Protein AF-A0AAV2J002-F1 (afdb_monomer_lite)

Radius of gyration: 17.73 Å; chains: 1; bounding box: 47×33×47 Å

Secondary structure (DSSP, 8-state):
-HHHHHHHHHHHHHHHHHHHHH---HHHHHHH-GGGGSHHHHHHHHHHHHSS-HHHHHHHHHHHHHHHHHHHHTS---SHHHHHHHHHHHHHHHHTT-HHHHHHHHHHHHHHHHT---TTTEEEESS-----TT--EEEEE-SPPTTS--SS-S-EEEEETTEEEEEESSHHHHHHHHHHHHHTS--HHHHHHHHHH-

Organism: Knipowitschia caucasica (NCBI:txid637954)

Sequence (198 aa):
MVQIKEHMKRTFALRREEIVATSPPVTALKERWPGLFHESQLYSEFLWITNENLPHLFYGSLDKYAPKLIELYKKKRSGPWGEKMEQLLTVYEQEKNDINVIRTVALSGLIIHLKEDSSDLFRICKDEMDFQEGTVALVAMADDVPGGVPFSTQQVFIVLEDQVVMSSTSWTDALVCLILPITKMGMKSAAQVLREQL

Foldseek 3Di:
DVVLLVVCVVCLVVLLCCCQVPLDAPVVCCVPPVLCLDLVSLQVSCCVQPVDRCVCVPLVVLVVCLVVLLVVLPPQDDDPLNVLSVLLVVVCVVPVVDSLSSSQSSVLSVCSVVVHDCCQAEDEDADDDDDDFQRFHKYFDDDDDPNRADSFGCKIFTDGRNDRRYIDRHPNSSVSSRVSCQPRSNSPSSVVSVVVSD

pLDDT: mean 84.19, std 10.05, range [47.94, 96.81]

Structure (mmCIF, N/CA/C/O backbone):
data_AF-A0AAV2J002-F1
#
_entry.id   AF-A0AAV2J002-F1
#
loop_
_atom_site.group_PDB
_atom_site.id
_atom_site.type_symbol
_atom_site.label_atom_id
_atom_site.label_alt_id
_atom_site.label_comp_id
_atom_site.label_asym_id
_atom_site.label_entity_id
_atom_site.label_seq_id
_atom_site.pdbx_PDB_ins_code
_atom_site.Cartn_x
_atom_site.Cartn_y
_atom_site.Cartn_z
_atom_site.occupancy
_atom_site.B_iso_or_equiv
_atom_site.auth_seq_id
_atom_site.auth_comp_id
_atom_site.auth_asym_id
_atom_site.auth_atom_id
_atom_site.pdbx_PDB_model_num
ATOM 1 N N . MET A 1 1 ? 19.271 -13.516 -5.278 1.00 61.59 1 MET A N 1
ATOM 2 C CA . MET A 1 1 ? 18.873 -12.088 -5.178 1.00 61.59 1 MET A CA 1
ATOM 3 C C . MET A 1 1 ? 19.894 -11.102 -5.760 1.00 61.59 1 MET A C 1
ATOM 5 O O . MET A 1 1 ? 19.464 -10.183 -6.442 1.00 61.59 1 MET A O 1
ATOM 9 N N . VAL A 1 2 ? 21.212 -11.265 -5.556 1.00 69.06 2 VAL A N 1
ATOM 10 C CA . VAL A 1 2 ? 22.231 -10.301 -6.052 1.00 69.06 2 VAL A CA 1
ATOM 11 C C . VAL A 1 2 ? 22.213 -10.128 -7.581 1.00 69.06 2 VAL A C 1
ATOM 13 O O . VAL A 1 2 ? 22.188 -8.998 -8.059 1.00 69.06 2 VAL A O 1
ATOM 16 N N . GLN A 1 3 ? 22.123 -11.225 -8.341 1.00 80.56 3 GLN A N 1
ATOM 17 C CA . GLN A 1 3 ? 22.073 -11.184 -9.811 1.00 80.56 3 GLN A CA 1
ATOM 18 C C . GLN A 1 3 ? 20.822 -10.469 -10.351 1.00 80.56 3 GLN A C 1
ATOM 20 O O . GLN A 1 3 ? 20.922 -9.673 -11.278 1.00 80.56 3 GLN A O 1
ATOM 25 N N . ILE A 1 4 ? 19.651 -10.684 -9.733 1.00 82.56 4 ILE A N 1
ATOM 26 C CA . ILE A 1 4 ? 18.398 -10.013 -10.127 1.00 82.56 4 ILE A CA 1
ATOM 27 C C . ILE A 1 4 ? 18.543 -8.498 -9.971 1.00 82.56 4 ILE A C 1
ATOM 29 O O . ILE A 1 4 ? 18.259 -7.760 -10.908 1.00 82.56 4 ILE A O 1
ATOM 33 N N . LYS A 1 5 ? 19.056 -8.033 -8.826 1.00 85.31 5 LYS A N 1
ATOM 34 C CA . LYS A 1 5 ? 19.255 -6.600 -8.568 1.00 85.31 5 LYS A CA 1
ATOM 35 C C . LYS A 1 5 ? 20.198 -5.951 -9.580 1.00 85.31 5 LYS A C 1
ATOM 37 O O . LYS A 1 5 ? 19.965 -4.825 -10.014 1.00 85.31 5 LYS A O 1
ATOM 42 N N . GLU A 1 6 ? 21.258 -6.652 -9.969 1.00 88.56 6 GLU A N 1
ATOM 43 C CA . GLU A 1 6 ? 22.194 -6.161 -10.978 1.00 88.56 6 GLU A CA 1
ATOM 44 C C . GLU A 1 6 ? 21.557 -6.084 -12.371 1.00 88.56 6 GLU A C 1
ATOM 46 O O . GLU A 1 6 ? 21.695 -5.064 -13.050 1.00 88.56 6 GLU A O 1
ATOM 51 N N . HIS A 1 7 ? 20.809 -7.113 -12.778 1.00 88.62 7 HIS A N 1
ATOM 52 C CA . HIS A 1 7 ? 20.065 -7.090 -14.036 1.00 88.62 7 HIS A CA 1
ATOM 53 C C . HIS A 1 7 ? 19.020 -5.975 -14.057 1.00 88.62 7 HIS A C 1
ATOM 55 O O . HIS A 1 7 ? 18.970 -5.224 -15.032 1.00 88.62 7 HIS A O 1
ATOM 61 N N . MET A 1 8 ? 18.257 -5.800 -12.973 1.00 90.19 8 MET A N 1
ATOM 62 C CA . MET A 1 8 ? 17.304 -4.698 -12.824 1.00 90.19 8 MET A CA 1
ATOM 63 C C . MET A 1 8 ? 18.017 -3.350 -12.971 1.00 90.19 8 MET A C 1
ATOM 65 O O . MET A 1 8 ? 17.588 -2.520 -13.766 1.00 90.19 8 MET A O 1
ATOM 69 N N . LYS A 1 9 ? 19.176 -3.158 -12.331 1.00 90.19 9 LYS A N 1
ATOM 70 C CA . LYS A 1 9 ? 19.950 -1.913 -12.454 1.00 90.19 9 LYS A CA 1
ATOM 71 C C . LYS A 1 9 ? 20.397 -1.636 -13.891 1.00 90.19 9 LYS A C 1
ATOM 73 O O . LYS A 1 9 ? 20.241 -0.521 -14.378 1.00 90.19 9 LYS A O 1
ATOM 78 N N . ARG A 1 10 ? 20.950 -2.641 -14.579 1.00 92.31 10 ARG A N 1
ATOM 79 C CA . ARG A 1 10 ? 21.447 -2.500 -15.963 1.00 92.31 10 ARG A CA 1
ATOM 80 C C . ARG A 1 10 ? 20.328 -2.208 -16.964 1.00 92.31 10 ARG A C 1
ATOM 82 O O . ARG A 1 10 ? 20.569 -1.550 -17.968 1.00 92.31 10 ARG A O 1
ATOM 89 N N . THR A 1 11 ? 19.118 -2.688 -16.689 1.00 92.19 11 THR A N 1
ATOM 90 C CA . THR A 1 11 ? 17.959 -2.582 -17.590 1.00 92.19 11 THR A CA 1
ATOM 91 C C . THR A 1 11 ? 16.993 -1.453 -17.226 1.00 92.19 11 THR A C 1
ATOM 93 O O . THR A 1 11 ? 15.970 -1.301 -17.885 1.00 92.19 11 THR A O 1
ATOM 96 N N . PHE A 1 12 ? 17.318 -0.637 -16.216 1.00 90.44 12 PHE A N 1
ATOM 97 C CA . PHE A 1 12 ? 16.464 0.446 -15.719 1.00 90.44 12 PHE A CA 1
ATOM 98 C C . PHE A 1 12 ? 15.968 1.394 -16.814 1.00 90.44 12 PHE A C 1
ATOM 100 O O . PHE A 1 12 ? 14.765 1.609 -16.935 1.00 90.44 12 PHE A O 1
ATOM 107 N N . ALA A 1 13 ? 16.877 1.916 -17.643 1.00 90.81 13 ALA A N 1
ATOM 108 C CA . ALA A 1 13 ? 16.518 2.868 -18.693 1.00 90.81 13 ALA A CA 1
ATOM 109 C C . ALA A 1 13 ? 15.554 2.259 -19.726 1.00 90.81 13 ALA A C 1
ATOM 111 O O . ALA A 1 13 ? 14.509 2.845 -19.991 1.00 90.81 13 ALA A O 1
ATOM 112 N N . LEU A 1 14 ? 15.866 1.060 -20.233 1.00 91.44 14 LEU A N 1
ATOM 113 C CA . LEU A 1 14 ? 15.049 0.355 -21.230 1.00 91.44 14 LEU A CA 1
ATOM 114 C C . LEU A 1 14 ? 13.653 0.030 -20.695 1.00 91.44 14 LEU A C 1
ATOM 116 O O . LEU A 1 14 ? 12.649 0.297 -21.348 1.00 91.44 14 LEU A O 1
ATOM 120 N N . ARG A 1 15 ? 13.580 -0.501 -19.472 1.00 91.38 15 ARG A N 1
ATOM 121 C CA . ARG A 1 15 ? 12.308 -0.802 -18.814 1.00 91.38 15 ARG A CA 1
ATOM 122 C C . ARG A 1 15 ? 11.473 0.458 -18.604 1.00 91.38 15 ARG A C 1
ATOM 124 O O . ARG A 1 15 ? 10.273 0.449 -18.853 1.00 91.38 15 ARG A O 1
ATOM 131 N N . ARG A 1 16 ? 12.089 1.552 -18.145 1.00 88.88 16 ARG A N 1
ATOM 132 C CA . ARG A 1 16 ? 11.386 2.821 -17.926 1.00 88.88 16 ARG A CA 1
ATOM 133 C C . ARG A 1 16 ? 10.872 3.409 -19.23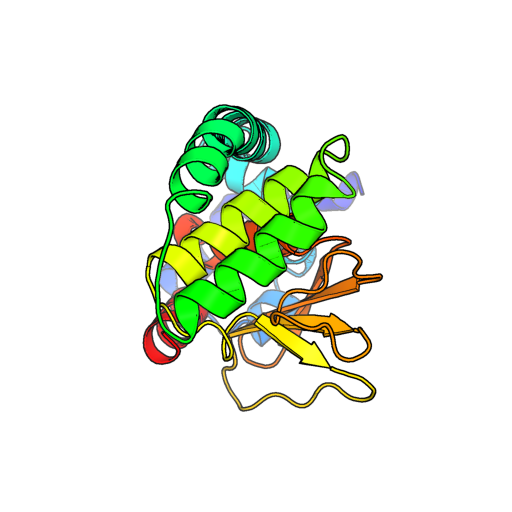6 1.00 88.88 16 ARG A C 1
ATOM 135 O O . ARG A 1 16 ? 9.740 3.882 -19.264 1.00 88.88 16 ARG A O 1
ATOM 142 N N . GLU A 1 17 ? 11.681 3.372 -20.291 1.00 89.94 17 GLU A N 1
ATOM 143 C CA . GLU A 1 17 ? 11.277 3.781 -21.636 1.00 89.94 17 GLU A CA 1
ATOM 144 C C . GLU A 1 17 ? 10.053 2.987 -22.097 1.00 89.94 17 GLU A C 1
ATOM 146 O O . GLU A 1 17 ? 9.037 3.587 -22.439 1.00 89.94 17 GLU A O 1
ATOM 151 N N . GLU A 1 18 ? 10.099 1.658 -21.997 1.00 89.94 18 GLU A N 1
ATOM 152 C CA . GLU A 1 18 ? 8.986 0.790 -22.377 1.00 89.94 18 GLU A CA 1
ATOM 153 C C . GLU A 1 18 ? 7.704 1.112 -21.593 1.00 89.94 18 GLU A C 1
ATOM 155 O O . GLU A 1 18 ? 6.659 1.356 -22.202 1.00 89.94 18 GLU A O 1
ATOM 160 N N . ILE A 1 19 ? 7.776 1.158 -20.256 1.00 88.06 19 ILE A N 1
ATOM 161 C CA . ILE A 1 19 ? 6.605 1.403 -19.400 1.00 88.06 19 ILE A CA 1
ATOM 162 C C . ILE A 1 19 ? 5.985 2.770 -19.705 1.00 88.06 19 ILE A C 1
ATOM 164 O O . ILE A 1 19 ? 4.767 2.888 -19.819 1.00 88.06 19 ILE A O 1
ATOM 168 N N . VAL A 1 20 ? 6.806 3.814 -19.854 1.00 85.88 20 VAL A N 1
ATOM 169 C CA . VAL A 1 20 ? 6.314 5.183 -20.079 1.00 85.88 20 VAL A CA 1
ATOM 170 C C . VAL A 1 20 ? 5.732 5.358 -21.471 1.00 85.88 20 VAL A C 1
ATOM 172 O O . VAL A 1 20 ? 4.690 6.010 -21.613 1.00 85.88 20 VAL A O 1
ATOM 175 N N . ALA A 1 21 ? 6.430 4.836 -22.481 1.00 87.38 21 ALA A N 1
ATOM 176 C CA . ALA A 1 21 ? 6.100 5.058 -23.879 1.00 87.38 21 ALA A CA 1
ATOM 177 C C . ALA A 1 21 ? 4.923 4.194 -24.325 1.00 87.38 21 ALA A C 1
ATOM 179 O O . ALA A 1 21 ? 4.047 4.683 -25.033 1.00 87.38 21 ALA A O 1
ATOM 180 N N . THR A 1 22 ? 4.892 2.928 -23.902 1.00 86.44 22 THR A N 1
ATOM 181 C CA . THR A 1 22 ? 3.926 1.949 -24.419 1.00 86.44 22 THR A CA 1
ATOM 182 C C . THR A 1 22 ? 2.812 1.609 -23.437 1.00 86.44 22 THR A C 1
ATOM 184 O O . THR A 1 22 ? 1.776 1.128 -23.877 1.00 86.44 22 THR A O 1
ATOM 187 N N . SER A 1 23 ? 2.988 1.890 -22.137 1.00 86.19 23 SER A N 1
ATOM 188 C CA . SER A 1 23 ? 2.043 1.522 -21.070 1.00 86.19 23 SER A CA 1
ATOM 189 C C . SER A 1 23 ? 1.480 0.100 -21.249 1.00 86.19 23 SER A C 1
ATOM 191 O O . SER A 1 23 ? 0.263 -0.064 -21.371 1.00 86.19 23 SER A O 1
ATOM 193 N N . PRO A 1 24 ? 2.352 -0.920 -21.318 1.00 88.44 24 PRO A N 1
ATOM 194 C CA . PRO A 1 24 ? 1.928 -2.277 -21.625 1.00 88.44 24 PRO A CA 1
ATOM 195 C C . PRO A 1 24 ? 1.064 -2.853 -20.489 1.00 88.44 24 PRO A C 1
ATOM 197 O O . PRO A 1 24 ? 1.207 -2.412 -19.342 1.00 88.44 24 PRO A O 1
ATOM 200 N N . PRO A 1 25 ? 0.207 -3.848 -20.783 1.00 88.75 25 PRO A N 1
ATOM 201 C CA . PRO A 1 25 ? -0.601 -4.508 -19.762 1.00 88.75 25 PRO A CA 1
ATOM 202 C C . PRO A 1 25 ? 0.281 -5.213 -18.723 1.00 88.75 25 PRO A C 1
ATOM 204 O O . PRO A 1 25 ? 1.421 -5.606 -19.005 1.00 88.75 25 PRO A O 1
ATOM 207 N N . VAL A 1 26 ? -0.257 -5.403 -17.519 1.00 89.38 26 VAL A N 1
ATOM 208 C CA . VAL A 1 26 ? 0.426 -6.033 -16.377 1.00 89.38 26 VAL A CA 1
ATOM 209 C C . VAL A 1 26 ? 0.940 -7.422 -16.741 1.00 89.38 26 VAL A C 1
ATOM 211 O O . VAL A 1 26 ? 2.053 -7.780 -16.356 1.00 89.38 26 VAL A O 1
ATOM 214 N N . THR A 1 27 ? 0.183 -8.179 -17.534 1.00 90.94 27 THR A N 1
ATOM 215 C CA . THR A 1 27 ? 0.567 -9.509 -18.031 1.00 90.94 27 THR A CA 1
ATOM 216 C C . THR A 1 27 ? 1.905 -9.472 -18.774 1.00 90.94 27 THR A C 1
ATOM 218 O O . THR A 1 27 ? 2.854 -10.167 -18.408 1.00 90.94 27 THR A O 1
ATOM 221 N N . ALA A 1 28 ? 2.032 -8.563 -19.739 1.00 91.81 28 ALA A N 1
ATOM 222 C CA . ALA A 1 28 ? 3.241 -8.367 -20.525 1.00 91.81 28 ALA A CA 1
ATOM 223 C C . ALA A 1 28 ? 4.409 -7.826 -19.678 1.00 91.81 28 ALA A C 1
ATOM 225 O O . ALA A 1 28 ? 5.566 -8.188 -19.905 1.00 91.81 28 ALA A O 1
ATOM 226 N N . LEU A 1 29 ? 4.123 -6.989 -18.674 1.00 89.88 29 LEU A N 1
ATOM 227 C CA . LEU A 1 29 ? 5.135 -6.528 -17.721 1.00 89.88 29 LEU A CA 1
ATOM 228 C C . LEU A 1 29 ? 5.653 -7.659 -16.836 1.00 89.88 29 LEU A C 1
ATOM 230 O O . LEU A 1 29 ? 6.851 -7.688 -16.562 1.00 89.88 29 LEU A O 1
ATOM 234 N N . LYS A 1 30 ? 4.801 -8.590 -16.394 1.00 90.19 30 LYS A N 1
ATOM 235 C CA . LYS A 1 30 ? 5.232 -9.756 -15.604 1.00 90.19 30 LYS A CA 1
ATOM 236 C C . LYS A 1 30 ? 6.142 -10.666 -16.412 1.00 90.19 30 LYS A C 1
ATOM 238 O O . LYS A 1 30 ? 7.129 -11.156 -15.874 1.00 90.19 30 LYS A O 1
ATOM 243 N N . GLU A 1 31 ? 5.839 -10.859 -17.691 1.00 91.75 31 GLU A N 1
ATOM 244 C CA . GLU A 1 31 ? 6.665 -11.670 -18.588 1.00 91.75 31 GLU A CA 1
ATOM 245 C C . GLU A 1 31 ? 8.028 -11.024 -18.859 1.00 91.75 31 GLU A C 1
ATOM 247 O O . GLU A 1 31 ? 9.062 -11.686 -18.765 1.00 91.75 31 GLU A O 1
ATOM 252 N N . ARG A 1 32 ? 8.050 -9.723 -19.177 1.00 91.31 32 ARG A N 1
ATOM 253 C CA . ARG A 1 32 ? 9.283 -9.023 -19.579 1.00 91.31 32 ARG A CA 1
ATOM 254 C C . ARG A 1 32 ? 10.125 -8.540 -18.403 1.00 91.31 32 ARG A C 1
ATOM 256 O O . ARG A 1 32 ? 11.352 -8.593 -18.457 1.00 91.31 32 ARG A O 1
ATOM 263 N N . TRP A 1 33 ? 9.479 -8.093 -17.331 1.00 91.19 33 TRP A N 1
ATOM 264 C CA . TRP A 1 33 ? 10.113 -7.491 -16.159 1.00 91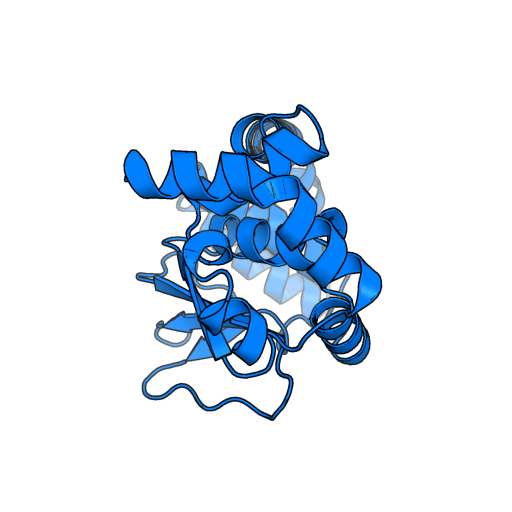.19 33 TRP A CA 1
ATOM 265 C C . TRP A 1 33 ? 9.592 -8.096 -14.847 1.00 91.19 33 TRP A C 1
ATOM 267 O O . TRP A 1 33 ? 9.156 -7.351 -13.965 1.00 91.19 33 TRP A O 1
ATOM 277 N N . PRO A 1 34 ? 9.698 -9.425 -14.643 1.00 91.25 34 PRO A N 1
ATOM 278 C CA . PRO A 1 34 ? 9.168 -10.092 -13.447 1.00 91.25 34 PRO A CA 1
ATOM 279 C C . PRO A 1 34 ? 9.739 -9.520 -12.143 1.00 91.25 34 PRO A C 1
ATOM 281 O O . PRO A 1 34 ? 9.081 -9.534 -11.107 1.00 91.25 34 PRO A O 1
ATOM 284 N N . GLY A 1 35 ? 10.951 -8.955 -12.194 1.00 90.44 35 GLY A N 1
ATOM 285 C CA . GLY A 1 35 ? 11.574 -8.288 -11.055 1.00 90.44 35 GLY A CA 1
ATOM 286 C C . GLY A 1 35 ? 10.776 -7.100 -10.511 1.00 90.44 35 GLY A C 1
ATOM 287 O O . GLY A 1 35 ? 10.877 -6.846 -9.320 1.00 90.44 35 GLY A O 1
ATOM 288 N N . LEU A 1 36 ? 9.958 -6.405 -11.313 1.00 88.81 36 LEU A N 1
ATOM 289 C CA . LEU A 1 36 ? 9.101 -5.308 -10.825 1.00 88.81 36 LEU A CA 1
ATOM 290 C C . LEU A 1 36 ? 8.095 -5.759 -9.764 1.00 88.81 36 LEU A C 1
ATOM 292 O O . LEU A 1 36 ? 7.686 -4.963 -8.925 1.00 88.81 36 LEU A O 1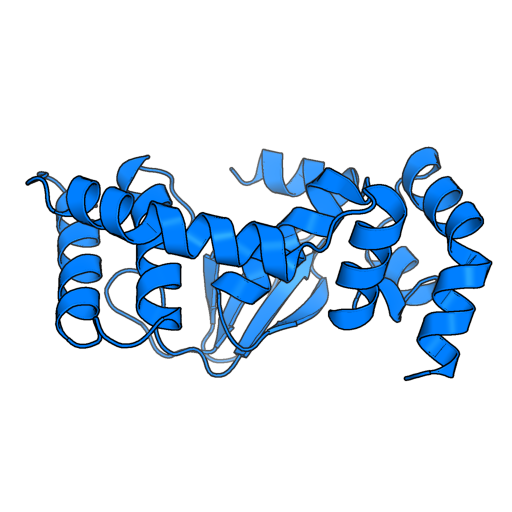
ATOM 296 N N . PHE A 1 37 ? 7.734 -7.038 -9.792 1.00 90.31 37 PHE A N 1
ATOM 297 C CA . PHE A 1 37 ? 6.750 -7.650 -8.909 1.00 90.31 37 PHE A CA 1
ATOM 298 C C . PHE A 1 37 ? 7.418 -8.394 -7.746 1.00 90.31 37 PHE A C 1
ATOM 300 O O . PHE A 1 37 ? 6.897 -9.361 -7.200 1.00 90.31 37 PHE A O 1
ATOM 307 N N . HIS A 1 38 ? 8.606 -7.932 -7.357 1.00 89.88 38 HIS A N 1
ATOM 308 C CA . HIS A 1 38 ? 9.290 -8.343 -6.144 1.00 89.88 38 HIS A CA 1
ATOM 309 C C . HIS A 1 38 ? 9.548 -7.109 -5.280 1.00 89.88 38 HIS A C 1
ATOM 311 O O . HIS A 1 38 ? 10.218 -6.173 -5.715 1.00 89.88 38 HIS A O 1
ATOM 317 N N . GLU A 1 39 ? 9.090 -7.124 -4.030 1.00 88.25 39 GLU A N 1
ATOM 318 C CA . GLU A 1 39 ? 9.088 -5.955 -3.136 1.00 88.25 39 GLU A CA 1
ATOM 319 C C . GLU A 1 39 ? 10.455 -5.245 -3.061 1.00 88.25 39 GLU A C 1
ATOM 321 O O . GLU A 1 39 ? 10.570 -4.044 -3.303 1.00 88.25 39 GLU A O 1
ATOM 326 N N . SER A 1 40 ? 11.538 -5.991 -2.823 1.00 89.19 40 SER A N 1
ATOM 327 C CA . SER A 1 40 ? 12.882 -5.396 -2.727 1.00 89.19 40 SER A CA 1
ATOM 328 C C . SER A 1 40 ? 13.372 -4.719 -4.018 1.00 89.19 40 SER A C 1
ATOM 330 O O . SER A 1 40 ? 14.185 -3.788 -3.968 1.00 89.19 40 SER A O 1
ATOM 332 N N . GLN A 1 41 ? 12.904 -5.183 -5.178 1.00 89.69 41 GLN A N 1
ATOM 333 C CA . GLN A 1 41 ? 13.225 -4.574 -6.465 1.00 89.69 41 GLN A CA 1
ATOM 334 C C . GLN A 1 41 ? 12.346 -3.352 -6.705 1.00 89.69 41 GLN A C 1
ATOM 336 O O . GLN A 1 41 ? 12.872 -2.330 -7.124 1.00 89.69 41 GLN A O 1
ATOM 341 N N . LEU A 1 42 ? 11.064 -3.412 -6.340 1.00 88.44 42 LEU A N 1
ATOM 342 C CA . LEU A 1 42 ? 10.150 -2.273 -6.381 1.00 88.44 42 LEU A CA 1
ATOM 343 C C . LEU A 1 42 ? 10.674 -1.086 -5.552 1.00 88.44 42 LEU A C 1
ATOM 345 O O . LEU A 1 42 ? 10.694 0.051 -6.022 1.00 88.44 42 LEU A O 1
ATOM 349 N N . TYR A 1 43 ? 11.196 -1.343 -4.349 1.00 89.38 43 TYR A N 1
ATOM 350 C CA . TYR A 1 43 ? 11.855 -0.303 -3.551 1.00 89.38 43 TYR A CA 1
ATOM 351 C C . TYR A 1 43 ? 13.144 0.215 -4.196 1.00 89.38 43 TYR A C 1
ATOM 353 O O . TYR A 1 43 ? 13.436 1.408 -4.114 1.00 89.38 43 TYR A O 1
ATOM 361 N N . SER A 1 44 ? 13.911 -0.656 -4.860 1.00 89.56 44 SER A N 1
ATOM 362 C CA . SER A 1 44 ? 15.119 -0.241 -5.586 1.00 89.56 44 SER A CA 1
ATOM 363 C C . SER A 1 44 ? 14.779 0.636 -6.798 1.00 89.56 44 SER A C 1
ATOM 365 O O . SER A 1 44 ? 15.466 1.625 -7.031 1.00 89.56 44 SER A O 1
ATOM 367 N N . GLU A 1 45 ? 13.703 0.324 -7.523 1.00 87.62 45 GLU A N 1
ATOM 368 C CA . GLU A 1 45 ? 13.172 1.138 -8.622 1.00 87.62 45 GLU A CA 1
ATOM 369 C C . GLU A 1 45 ? 12.767 2.523 -8.143 1.00 87.62 45 GLU A C 1
ATOM 371 O O . GLU A 1 45 ? 13.188 3.530 -8.713 1.00 87.62 45 GLU A O 1
ATOM 376 N N . PHE A 1 46 ? 11.996 2.591 -7.056 1.00 87.06 46 PHE A N 1
ATOM 377 C CA . PHE A 1 46 ? 11.618 3.872 -6.478 1.00 87.06 46 PHE A CA 1
ATOM 378 C C . PHE A 1 46 ? 12.851 4.690 -6.089 1.00 87.06 46 PHE A C 1
ATOM 380 O O . PHE A 1 46 ? 12.924 5.873 -6.428 1.00 87.06 46 PHE A O 1
ATOM 387 N N . LEU A 1 47 ? 13.832 4.061 -5.436 1.00 89.19 47 LEU A N 1
ATOM 388 C CA . LEU A 1 47 ? 15.088 4.710 -5.072 1.00 89.19 47 LEU A CA 1
ATOM 389 C C . LEU A 1 47 ? 15.836 5.221 -6.308 1.00 89.19 47 LEU A C 1
ATOM 391 O O . LEU A 1 47 ? 16.342 6.333 -6.285 1.00 89.19 47 LEU A O 1
ATOM 395 N N . TRP A 1 48 ? 15.896 4.466 -7.404 1.00 88.06 48 TRP A N 1
ATOM 396 C CA . TRP A 1 48 ? 16.558 4.931 -8.627 1.00 88.06 48 TRP A CA 1
ATOM 397 C C . TRP A 1 48 ? 15.807 6.065 -9.330 1.00 88.06 48 TRP A C 1
ATOM 399 O O . TRP A 1 48 ? 16.448 6.944 -9.900 1.00 88.06 48 TRP A O 1
ATOM 409 N N . ILE A 1 49 ? 14.472 6.082 -9.271 1.00 86.12 49 ILE A N 1
ATOM 410 C CA . ILE A 1 49 ? 13.642 7.136 -9.875 1.00 86.12 49 ILE A CA 1
ATOM 411 C C . ILE A 1 49 ? 13.700 8.434 -9.063 1.00 86.12 49 ILE A C 1
ATOM 413 O O . ILE A 1 49 ? 13.744 9.521 -9.635 1.00 86.12 49 ILE A O 1
ATOM 417 N N . THR A 1 50 ? 13.634 8.331 -7.737 1.00 87.38 50 THR A N 1
ATOM 418 C CA . THR A 1 50 ? 13.410 9.481 -6.844 1.00 87.38 50 THR A CA 1
ATOM 419 C C . THR A 1 50 ? 14.636 9.883 -6.036 1.00 87.38 50 THR A C 1
ATOM 421 O O . THR A 1 50 ? 14.657 10.978 -5.488 1.00 87.38 50 THR A O 1
ATOM 424 N N . ASN A 1 51 ? 15.648 9.016 -5.972 1.00 89.94 51 ASN A N 1
ATOM 425 C CA . ASN A 1 51 ? 16.782 9.107 -5.055 1.00 89.94 51 ASN A CA 1
ATOM 426 C C . ASN A 1 51 ? 16.390 9.096 -3.564 1.00 89.94 51 ASN A C 1
ATOM 428 O O . ASN A 1 51 ? 17.166 9.526 -2.715 1.00 89.94 51 ASN A O 1
ATOM 432 N N . GLU A 1 52 ? 15.208 8.567 -3.240 1.00 89.75 52 GLU A N 1
ATOM 433 C CA . GLU A 1 52 ? 14.674 8.509 -1.881 1.00 89.75 52 GLU A CA 1
ATOM 434 C C . GLU A 1 52 ? 14.453 7.068 -1.397 1.00 89.75 52 GLU A C 1
ATOM 436 O O . GLU A 1 52 ? 14.055 6.179 -2.155 1.00 89.75 52 GLU A O 1
ATOM 441 N N . ASN A 1 53 ? 14.669 6.823 -0.100 1.00 89.69 53 ASN A N 1
ATOM 442 C CA . ASN A 1 53 ? 14.377 5.528 0.521 1.00 89.69 53 ASN A CA 1
ATOM 443 C C . ASN A 1 53 ? 12.907 5.478 0.950 1.00 89.69 53 ASN A C 1
ATOM 445 O O . ASN A 1 53 ? 12.537 6.017 1.995 1.00 89.69 53 ASN A O 1
ATOM 449 N N . LEU A 1 54 ? 12.070 4.823 0.143 1.00 86.25 54 LEU A N 1
ATOM 450 C CA . LEU A 1 54 ? 10.631 4.811 0.374 1.00 86.25 54 LEU A CA 1
ATOM 451 C C . LEU A 1 54 ? 10.219 4.215 1.720 1.00 86.25 54 LEU A C 1
ATOM 453 O O . LEU A 1 54 ? 9.500 4.926 2.417 1.00 86.25 54 LEU A O 1
ATOM 457 N N . PRO A 1 55 ? 10.608 2.979 2.107 1.00 87.69 55 PRO A N 1
ATOM 458 C CA . PRO A 1 55 ? 10.207 2.453 3.408 1.00 87.69 55 PRO A CA 1
ATOM 459 C C . PRO A 1 55 ? 10.527 3.440 4.533 1.00 87.69 55 PRO A C 1
ATOM 461 O O . PRO A 1 55 ? 9.667 3.764 5.348 1.00 87.69 55 PRO A O 1
ATOM 464 N N . HIS A 1 56 ? 11.730 4.016 4.520 1.00 90.69 56 HIS A N 1
ATOM 465 C CA . HIS A 1 56 ? 12.121 5.004 5.518 1.00 90.69 56 HIS A CA 1
ATOM 466 C C . HIS A 1 56 ? 11.216 6.250 5.509 1.00 90.69 56 HIS A C 1
ATOM 468 O O . HIS A 1 56 ? 10.740 6.670 6.563 1.00 90.69 56 HIS A O 1
ATOM 474 N N . LEU A 1 57 ? 10.949 6.837 4.338 1.00 90.44 57 LEU A N 1
ATOM 475 C CA . LEU A 1 57 ? 10.110 8.034 4.234 1.00 90.44 57 LEU A CA 1
ATOM 476 C C . LEU A 1 57 ? 8.646 7.769 4.587 1.00 90.44 57 LEU A C 1
ATOM 478 O O . LEU A 1 57 ? 8.044 8.550 5.328 1.00 90.44 57 LEU A O 1
ATOM 482 N N . PHE A 1 58 ? 8.070 6.701 4.035 1.00 90.81 58 PHE A N 1
ATOM 483 C CA . PHE A 1 58 ? 6.658 6.379 4.175 1.00 90.81 58 PHE A CA 1
ATOM 484 C C . PHE A 1 58 ? 6.337 5.994 5.613 1.00 90.81 58 PHE A C 1
ATOM 486 O O . PHE A 1 58 ? 5.518 6.664 6.239 1.00 90.81 58 PHE A O 1
ATOM 493 N N . TYR A 1 59 ? 7.020 4.985 6.167 1.00 92.75 59 TYR A N 1
ATOM 494 C CA . TYR A 1 59 ? 6.766 4.554 7.540 1.00 92.75 59 TYR A CA 1
ATOM 495 C C . TYR A 1 59 ? 7.179 5.626 8.545 1.00 92.75 59 TYR A C 1
ATOM 497 O O . TYR A 1 59 ? 6.428 5.890 9.474 1.00 92.75 59 TYR A O 1
ATOM 505 N N . GLY A 1 60 ? 8.299 6.326 8.329 1.00 94.75 60 GLY A N 1
ATOM 506 C CA . GLY A 1 60 ? 8.700 7.429 9.207 1.00 94.75 60 GLY A CA 1
ATOM 507 C C . GLY A 1 60 ? 7.666 8.560 9.250 1.00 94.75 60 GLY A C 1
ATOM 508 O O . GLY A 1 60 ? 7.385 9.114 10.314 1.00 94.75 60 GLY A O 1
ATOM 509 N N . SER A 1 61 ? 7.052 8.886 8.108 1.00 94.19 61 SER A N 1
ATOM 510 C CA . SER A 1 61 ? 5.958 9.860 8.052 1.00 94.19 61 SER A CA 1
ATOM 511 C C . SER A 1 61 ? 4.683 9.304 8.683 1.00 94.19 61 SER A C 1
ATOM 513 O O . SER A 1 61 ? 4.074 9.979 9.511 1.00 94.19 61 SER A O 1
ATOM 515 N N . LEU A 1 62 ? 4.289 8.078 8.338 1.00 94.81 62 LEU A N 1
ATOM 516 C CA . LEU A 1 62 ? 3.090 7.443 8.874 1.00 94.81 62 LEU A CA 1
ATOM 517 C C . LEU A 1 62 ? 3.155 7.359 10.401 1.00 94.81 62 LEU A C 1
ATOM 519 O O . LEU A 1 62 ? 2.236 7.824 11.064 1.00 94.81 62 LEU A O 1
ATOM 523 N N . ASP A 1 63 ? 4.270 6.899 10.961 1.00 96.31 63 ASP A N 1
ATOM 524 C CA . ASP A 1 63 ? 4.476 6.784 12.407 1.00 96.31 63 ASP A CA 1
ATOM 525 C C . ASP A 1 63 ? 4.443 8.153 13.096 1.00 96.31 63 ASP A C 1
ATOM 527 O O . ASP A 1 63 ? 3.868 8.310 14.173 1.00 96.31 63 ASP A O 1
ATOM 531 N N . LYS A 1 64 ? 5.003 9.182 12.450 1.00 96.81 64 LYS A N 1
ATOM 532 C CA . LYS A 1 64 ? 4.979 10.561 12.954 1.00 96.81 64 LYS A CA 1
ATOM 533 C C . LYS A 1 64 ? 3.564 11.145 13.007 1.00 96.81 64 LYS A C 1
ATOM 535 O O . LYS A 1 64 ? 3.261 11.921 13.918 1.00 96.81 64 LYS A O 1
ATOM 540 N N . TYR A 1 65 ? 2.717 10.847 12.020 1.00 96.81 65 TYR A N 1
ATOM 541 C CA . TYR A 1 65 ? 1.388 11.457 11.886 1.00 96.81 65 TYR A CA 1
ATOM 542 C C . TYR A 1 65 ? 0.247 10.590 12.436 1.00 96.81 65 TYR A C 1
ATOM 544 O O . TYR A 1 65 ? -0.788 11.146 12.814 1.00 96.81 65 TYR A O 1
ATOM 552 N N . ALA A 1 66 ? 0.433 9.274 12.561 1.00 96.44 66 ALA A N 1
ATOM 553 C CA . ALA A 1 66 ? -0.577 8.330 13.037 1.00 96.44 66 ALA A CA 1
ATOM 554 C C . ALA A 1 66 ? -1.213 8.729 14.382 1.00 96.44 66 ALA A C 1
ATOM 556 O O . ALA A 1 66 ? -2.442 8.733 14.450 1.00 96.44 66 ALA A O 1
ATOM 557 N N . PRO A 1 67 ? -0.467 9.173 15.419 1.00 95.44 67 PRO A N 1
ATOM 558 C CA . PRO A 1 67 ? -1.084 9.583 16.682 1.00 95.44 67 PRO A CA 1
ATOM 559 C C . PRO A 1 67 ? -2.104 10.718 16.517 1.00 95.44 67 PRO A C 1
ATOM 561 O O . PRO A 1 67 ? -3.180 10.680 17.110 1.00 95.44 67 PRO A O 1
ATOM 564 N N . LYS A 1 68 ? -1.799 11.703 15.660 1.00 96.44 68 LYS A N 1
ATOM 565 C CA . LYS A 1 68 ? -2.684 12.850 15.396 1.00 96.44 68 LYS A CA 1
ATOM 566 C C . LYS A 1 68 ? -3.920 12.446 14.595 1.00 96.44 68 LYS A C 1
ATOM 568 O O . LYS A 1 68 ? -5.006 12.966 14.838 1.00 96.44 68 LYS A O 1
ATOM 573 N N . LEU A 1 69 ? -3.757 11.527 13.642 1.00 96.38 69 LEU A N 1
ATOM 574 C CA . LEU A 1 69 ? -4.872 10.958 12.885 1.00 96.38 69 LEU A CA 1
ATOM 575 C C . LEU A 1 69 ? -5.817 10.185 13.810 1.00 96.38 69 LEU A C 1
ATOM 577 O O . LEU A 1 69 ? -7.018 10.432 13.810 1.00 96.38 69 LEU A O 1
ATOM 581 N N . ILE A 1 70 ? -5.272 9.333 14.677 1.00 95.44 70 ILE A N 1
ATOM 582 C CA . ILE A 1 70 ? -6.060 8.557 15.640 1.00 95.44 70 ILE A CA 1
ATOM 583 C C . ILE A 1 70 ? -6.801 9.481 16.618 1.00 95.44 70 ILE A C 1
ATOM 585 O O . ILE A 1 70 ? -7.982 9.275 16.890 1.00 95.44 70 ILE A O 1
ATOM 589 N N . GLU A 1 71 ? -6.165 10.551 17.102 1.00 95.62 71 GLU A N 1
ATOM 590 C CA . GLU A 1 71 ? -6.837 11.561 17.929 1.00 95.62 71 GLU A CA 1
ATOM 591 C C . GLU A 1 71 ? -8.013 12.230 17.189 1.00 95.62 71 GLU A C 1
ATOM 593 O O . GLU A 1 71 ? -9.101 12.401 17.746 1.00 95.62 71 GLU A O 1
ATOM 598 N N . LEU A 1 72 ? -7.838 12.554 15.904 1.00 95.62 72 LEU A N 1
ATOM 599 C CA . LEU A 1 72 ? -8.906 13.085 15.052 1.00 95.62 72 LEU A CA 1
ATOM 600 C C . LEU A 1 72 ? -10.064 12.085 14.877 1.00 95.62 72 LEU A C 1
ATOM 602 O O . LEU A 1 72 ? -11.233 12.487 14.765 1.00 95.62 72 LEU A O 1
ATOM 606 N N . TYR A 1 73 ? -9.757 10.791 14.850 1.00 94.38 73 TYR A N 1
ATOM 607 C CA . TYR A 1 73 ? -10.735 9.716 14.718 1.00 94.38 73 TYR A CA 1
ATOM 608 C C . TYR A 1 73 ? -11.580 9.534 15.975 1.00 94.38 73 TYR A C 1
ATOM 610 O O . TYR A 1 73 ? -12.785 9.340 15.840 1.00 94.38 73 TYR A O 1
ATOM 618 N N . LYS A 1 74 ? -11.010 9.745 17.169 1.00 93.69 74 LYS A N 1
ATOM 619 C CA . LYS A 1 74 ? -11.718 9.665 18.464 1.00 93.69 74 LYS A CA 1
ATOM 620 C C . LYS A 1 74 ? -12.832 10.701 18.656 1.00 93.69 74 LYS A C 1
ATOM 622 O O . LYS A 1 74 ? -13.650 10.567 19.564 1.00 93.69 74 LYS A O 1
ATOM 627 N N . LYS A 1 75 ? -12.894 11.745 17.824 1.00 91.06 75 LYS A N 1
ATOM 628 C CA . LYS A 1 75 ? -14.003 12.711 17.858 1.00 91.06 75 LYS A CA 1
ATOM 629 C C . LYS A 1 75 ? -15.318 12.009 17.519 1.00 91.06 75 LYS A C 1
ATOM 631 O O . LYS A 1 75 ? -15.413 11.354 16.483 1.00 91.06 75 LYS A O 1
ATOM 636 N N . LYS A 1 76 ? -16.331 12.192 18.373 1.00 81.25 76 LYS A N 1
ATOM 637 C CA . LYS A 1 76 ? -17.638 11.534 18.251 1.00 81.25 76 LYS A CA 1
ATOM 638 C C . LYS A 1 76 ? -18.270 11.819 16.886 1.00 81.25 76 LYS A C 1
ATOM 640 O O . LYS A 1 76 ? -18.377 12.975 16.474 1.00 81.25 76 LYS A O 1
ATOM 645 N N . ARG A 1 77 ? -18.689 10.758 16.199 1.00 83.44 77 ARG A N 1
ATOM 646 C CA . ARG A 1 77 ? -19.414 10.801 14.922 1.00 83.44 77 ARG A CA 1
ATOM 647 C C . ARG A 1 77 ? -20.732 10.048 15.074 1.00 83.44 77 ARG A C 1
ATOM 649 O O . ARG A 1 77 ? -20.914 9.298 16.024 1.00 83.44 77 ARG A O 1
ATOM 656 N N . SER A 1 78 ? -21.662 10.278 14.158 1.00 84.12 78 SER A N 1
ATOM 657 C CA . SER A 1 78 ? -22.966 9.609 14.145 1.00 84.12 78 SER A CA 1
ATOM 658 C C . SER A 1 78 ? -23.226 8.984 12.778 1.00 84.12 78 SER A C 1
ATOM 660 O O . SER A 1 78 ? -22.652 9.419 11.776 1.00 84.12 78 SER A O 1
ATOM 662 N N . GLY A 1 79 ? -24.102 7.980 12.747 1.00 89.31 79 GLY A N 1
ATOM 663 C CA . GLY A 1 79 ? -24.435 7.222 11.543 1.00 89.31 79 GLY A CA 1
ATOM 664 C C . GLY A 1 79 ? -23.443 6.089 11.243 1.00 89.31 79 GLY A C 1
ATOM 665 O O . GLY A 1 79 ? -22.520 5.852 12.025 1.00 89.31 79 GLY A O 1
ATOM 666 N N . PRO A 1 80 ? -23.587 5.420 10.086 1.00 88.12 80 PRO A N 1
ATOM 667 C CA . PRO A 1 80 ? -22.890 4.163 9.787 1.00 88.12 80 PRO A CA 1
ATOM 668 C C . PRO A 1 80 ? -21.360 4.303 9.769 1.00 88.12 80 PRO A C 1
ATOM 670 O O . PRO A 1 80 ? -20.636 3.418 10.213 1.00 88.12 80 PRO A O 1
ATOM 673 N N . TRP A 1 81 ? -20.840 5.446 9.314 1.00 86.75 81 TRP A N 1
ATOM 674 C CA . TRP A 1 81 ? -19.400 5.737 9.347 1.00 86.75 81 TRP A CA 1
ATOM 675 C C . TRP A 1 81 ? -18.873 5.987 10.764 1.00 86.75 81 TRP A C 1
ATOM 677 O O . TRP A 1 81 ? -17.707 5.720 11.043 1.00 86.75 81 TRP A O 1
ATOM 687 N N . GLY A 1 82 ? -19.721 6.500 11.662 1.00 90.44 82 GLY A N 1
ATOM 688 C CA . GLY A 1 82 ? -19.396 6.624 13.082 1.00 90.44 82 GLY A CA 1
ATOM 689 C C . GLY A 1 82 ? -19.256 5.254 13.736 1.00 90.44 82 GLY A C 1
ATOM 690 O O . GLY A 1 82 ? -18.249 5.004 14.385 1.00 90.44 82 GLY A O 1
ATOM 691 N N . GLU A 1 83 ? -20.197 4.348 13.468 1.00 89.69 83 GLU A N 1
ATOM 692 C CA . GLU A 1 83 ? -20.164 2.967 13.968 1.00 89.69 83 GLU A CA 1
ATOM 693 C C . GLU A 1 83 ? -18.929 2.204 13.463 1.00 89.69 83 GLU A C 1
ATOM 695 O O . GLU A 1 83 ? -18.211 1.602 14.260 1.00 89.69 83 GLU A O 1
ATOM 700 N N . LYS A 1 84 ? -18.610 2.297 12.160 1.00 87.62 84 LYS A N 1
ATOM 701 C CA . LYS A 1 84 ? -17.370 1.724 11.597 1.00 87.62 84 LYS A CA 1
ATOM 702 C C . LYS A 1 84 ? -16.115 2.287 12.277 1.00 87.62 84 LYS A C 1
ATOM 704 O O . LYS A 1 84 ? -15.187 1.543 12.583 1.00 87.62 84 LYS A O 1
ATOM 709 N N . MET A 1 85 ? -16.084 3.597 12.536 1.00 91.56 85 MET A N 1
ATOM 710 C CA . MET A 1 85 ? -14.959 4.232 13.227 1.00 91.56 85 MET A CA 1
ATOM 711 C C . MET A 1 85 ? -14.828 3.757 14.682 1.00 91.56 85 MET A C 1
ATOM 713 O O . MET A 1 85 ? -13.720 3.535 15.162 1.00 91.56 85 MET A O 1
ATOM 717 N N . GLU A 1 86 ? -15.939 3.584 15.397 1.00 91.19 86 GLU A N 1
ATOM 718 C CA . GLU A 1 86 ? -15.938 3.081 16.776 1.00 91.19 86 GLU A CA 1
ATOM 719 C C . GLU A 1 86 ? -15.450 1.627 16.859 1.00 91.19 86 GLU A C 1
ATOM 721 O O . GLU A 1 86 ? -14.667 1.292 17.753 1.00 91.19 86 GLU A O 1
ATOM 726 N N . GLN A 1 87 ? -15.829 0.781 15.896 1.00 88.50 87 GLN A N 1
ATOM 727 C CA . GLN A 1 87 ? -15.299 -0.581 15.765 1.00 88.50 87 GLN A CA 1
ATOM 728 C C . GLN A 1 87 ? -13.777 -0.568 15.555 1.00 88.50 87 GLN A C 1
ATOM 730 O O . GLN A 1 87 ? -13.048 -1.232 16.292 1.00 88.50 87 GLN A O 1
ATOM 735 N N . LEU A 1 88 ? -13.287 0.261 14.626 1.00 89.00 88 LEU A N 1
ATOM 736 C CA . LEU A 1 88 ? -11.856 0.441 14.362 1.00 89.00 88 LEU A CA 1
ATOM 737 C C . LEU A 1 88 ? -11.080 0.874 15.621 1.00 89.00 88 LEU A C 1
ATOM 739 O O . LEU A 1 88 ? -10.024 0.323 15.937 1.00 89.00 88 LEU A O 1
ATOM 743 N N . LEU A 1 89 ? -11.605 1.854 16.362 1.00 91.69 89 LEU A N 1
ATOM 744 C CA . LEU A 1 89 ? -10.968 2.364 17.579 1.00 91.69 89 LEU A CA 1
ATOM 745 C C . LEU A 1 89 ? -11.017 1.365 18.742 1.00 91.69 89 LEU A C 1
ATOM 747 O O . LEU A 1 89 ? -10.131 1.385 19.593 1.00 91.69 89 LEU A O 1
ATOM 751 N N . THR A 1 90 ? -12.013 0.480 18.774 1.00 90.62 90 THR A N 1
ATOM 752 C CA . THR 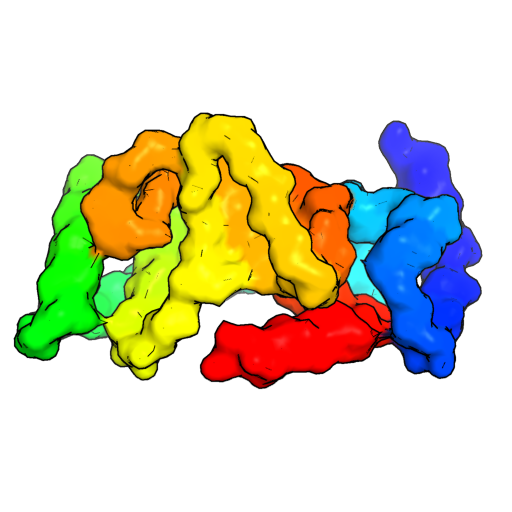A 1 90 ? -12.091 -0.591 19.776 1.00 90.62 90 THR A CA 1
ATOM 753 C C . THR A 1 90 ? -10.923 -1.562 19.622 1.00 90.62 90 THR A C 1
ATOM 755 O O . THR A 1 90 ? -10.276 -1.888 20.616 1.00 90.62 90 THR A O 1
ATOM 758 N N . VAL A 1 91 ? -10.599 -1.963 18.388 1.00 85.25 91 VAL A N 1
ATOM 759 C CA . VAL A 1 91 ? -9.434 -2.822 18.117 1.00 85.25 91 VAL A CA 1
ATOM 760 C C . VAL A 1 91 ? -8.133 -2.095 18.448 1.00 85.25 91 VAL A C 1
ATOM 762 O O . VAL A 1 91 ? -7.262 -2.648 19.118 1.00 85.25 91 VAL A O 1
ATOM 765 N N . TYR A 1 92 ? -8.029 -0.817 18.069 1.00 90.12 92 TYR A N 1
ATOM 766 C CA . TYR A 1 92 ? -6.877 0.008 18.426 1.00 90.12 92 TYR A CA 1
ATOM 767 C C . TYR A 1 92 ? -6.597 0.008 19.937 1.00 90.12 92 TYR A C 1
ATOM 769 O O . TYR A 1 92 ? -5.451 -0.169 20.336 1.00 90.12 92 TYR A O 1
ATOM 777 N N . GLU A 1 93 ? -7.609 0.183 20.792 1.00 90.56 93 GLU A N 1
ATOM 778 C CA . GLU A 1 93 ? -7.390 0.239 22.246 1.00 90.56 93 GLU A CA 1
ATOM 779 C C . GLU A 1 93 ? -6.927 -1.100 22.849 1.00 90.56 93 GLU A C 1
ATOM 781 O O . GLU A 1 93 ? -6.243 -1.091 23.876 1.00 90.56 93 GLU A O 1
ATOM 786 N N . GLN A 1 94 ? -7.246 -2.232 22.213 1.00 87.81 94 GLN A N 1
ATOM 787 C CA . GLN A 1 94 ? -6.796 -3.562 22.643 1.00 87.81 94 GLN A CA 1
ATOM 788 C C . GLN A 1 94 ? -5.309 -3.796 22.332 1.00 87.81 94 GLN A C 1
ATOM 790 O O . GLN A 1 94 ? -4.601 -4.394 23.142 1.00 87.81 94 GLN A O 1
ATOM 795 N N . GLU A 1 95 ? -4.817 -3.274 21.205 1.00 86.00 95 GLU A N 1
ATOM 796 C CA . GLU A 1 95 ? -3.477 -3.574 20.675 1.00 86.00 95 GLU A CA 1
ATOM 797 C C . GLU A 1 95 ? -2.617 -2.323 20.410 1.00 86.00 95 GLU A C 1
ATOM 799 O O . GLU A 1 95 ? -1.688 -2.338 19.608 1.00 86.00 95 GLU A O 1
ATOM 804 N N . LYS A 1 96 ? -2.862 -1.218 21.126 1.00 85.81 96 LYS A N 1
ATOM 805 C CA . LYS A 1 96 ? -2.210 0.094 20.899 1.00 85.81 96 LYS A CA 1
ATOM 806 C C . LYS A 1 96 ? -0.680 0.142 21.018 1.00 85.81 96 LYS A C 1
ATOM 808 O O . LYS A 1 96 ? -0.101 1.203 20.797 1.00 85.81 96 LYS A O 1
ATOM 813 N N . ASN A 1 97 ? -0.038 -0.954 21.421 1.00 89.44 97 ASN A N 1
ATOM 814 C CA . ASN A 1 97 ? 1.420 -1.076 21.495 1.00 89.44 97 ASN A CA 1
ATOM 815 C C . ASN A 1 97 ? 2.027 -1.710 20.230 1.00 89.44 97 ASN A C 1
ATOM 817 O O . ASN A 1 97 ? 3.245 -1.663 20.068 1.00 89.44 97 ASN A O 1
ATOM 821 N N . ASP A 1 98 ? 1.211 -2.294 19.347 1.00 89.06 98 ASP A N 1
ATOM 822 C CA . ASP A 1 98 ? 1.665 -2.849 18.074 1.00 89.06 98 ASP A CA 1
ATOM 823 C C . ASP A 1 98 ? 1.705 -1.750 16.999 1.00 89.06 98 ASP A C 1
ATOM 825 O O . ASP A 1 98 ? 0.702 -1.108 16.672 1.00 89.06 98 ASP A O 1
ATOM 829 N N . ILE A 1 99 ? 2.891 -1.528 16.427 1.00 89.62 99 ILE A N 1
ATOM 830 C CA . ILE A 1 99 ? 3.103 -0.515 15.390 1.00 89.62 99 ILE A CA 1
ATOM 831 C C . ILE A 1 99 ? 2.329 -0.814 14.101 1.00 89.62 99 ILE A C 1
ATOM 833 O O . ILE A 1 99 ? 1.866 0.112 13.435 1.00 89.62 99 ILE A O 1
ATOM 837 N N . ASN A 1 100 ? 2.135 -2.085 13.753 1.00 86.69 100 ASN A N 1
ATOM 838 C CA . ASN A 1 100 ? 1.382 -2.480 12.567 1.00 86.69 100 ASN A CA 1
ATOM 839 C C . ASN A 1 100 ? -0.111 -2.201 12.753 1.00 86.69 100 ASN A C 1
ATOM 841 O O . ASN A 1 100 ? -0.763 -1.732 11.817 1.00 86.69 100 ASN A O 1
ATOM 845 N N . VAL A 1 101 ? -0.631 -2.390 13.970 1.00 86.75 101 VAL A N 1
ATOM 846 C CA . VAL A 1 101 ? -2.000 -1.992 14.325 1.00 86.75 101 VAL A CA 1
ATOM 847 C C . VAL A 1 101 ? -2.143 -0.478 14.243 1.00 86.75 101 VAL A C 1
ATOM 849 O O . VAL A 1 101 ? -3.057 0.005 13.580 1.00 86.75 101 VAL A O 1
ATOM 852 N N . ILE A 1 102 ? -1.214 0.290 14.826 1.00 91.94 102 ILE A N 1
ATOM 853 C CA . ILE A 1 102 ? -1.229 1.763 14.756 1.00 91.94 102 ILE A CA 1
ATOM 854 C C . ILE A 1 102 ? -1.280 2.247 13.299 1.00 91.94 102 ILE A C 1
ATOM 856 O O . ILE A 1 102 ? -2.112 3.090 12.955 1.00 91.94 102 ILE A O 1
ATOM 860 N N . ARG A 1 103 ? -0.412 1.709 12.434 1.00 91.75 103 ARG A N 1
ATOM 861 C CA . ARG A 1 103 ? -0.344 2.062 11.006 1.00 91.75 103 ARG A CA 1
ATOM 862 C C . ARG A 1 103 ? -1.626 1.695 10.262 1.00 91.75 103 ARG A C 1
ATOM 864 O O . ARG A 1 103 ? -2.172 2.526 9.537 1.00 91.75 103 ARG A O 1
ATOM 871 N N . THR A 1 104 ? -2.139 0.488 10.491 1.00 87.56 104 THR A N 1
ATOM 872 C CA . THR A 1 104 ? -3.376 -0.001 9.865 1.00 87.56 104 THR A CA 1
ATOM 873 C C . THR A 1 104 ? -4.578 0.836 10.292 1.00 87.56 104 THR A C 1
ATOM 875 O O . THR A 1 104 ? -5.385 1.222 9.448 1.00 87.56 104 THR A O 1
ATOM 878 N N . VAL A 1 105 ? -4.671 1.198 11.575 1.00 90.25 105 VAL A N 1
ATOM 879 C CA . VAL A 1 105 ? -5.722 2.076 12.108 1.00 90.25 105 VAL A CA 1
ATOM 880 C C . VAL A 1 105 ? -5.623 3.477 11.516 1.00 90.25 105 VAL A C 1
ATOM 882 O O . VAL A 1 105 ? -6.642 4.052 11.137 1.00 90.25 105 VAL A O 1
ATOM 885 N N . ALA A 1 106 ? -4.412 4.026 11.402 1.00 93.50 106 ALA A N 1
ATOM 886 C CA . ALA A 1 106 ? -4.201 5.343 10.814 1.00 93.50 106 ALA A CA 1
ATOM 887 C C . ALA A 1 106 ? -4.679 5.405 9.354 1.00 93.50 106 ALA A C 1
ATOM 889 O O . ALA A 1 106 ? -5.360 6.354 8.975 1.00 93.50 106 ALA A O 1
ATOM 890 N N . LEU A 1 107 ? -4.366 4.389 8.547 1.00 90.56 107 LEU A N 1
ATOM 891 C CA . LEU A 1 107 ? -4.759 4.341 7.136 1.00 90.56 107 LEU A CA 1
ATOM 892 C C . LEU A 1 107 ? -6.245 4.008 6.952 1.00 90.56 107 LEU A C 1
ATOM 894 O O . LEU A 1 107 ? -6.955 4.735 6.262 1.00 90.56 107 LEU A O 1
ATOM 898 N N . SER A 1 108 ? -6.742 2.964 7.617 1.00 87.12 108 SER A N 1
ATOM 899 C CA . SER A 1 108 ? -8.150 2.546 7.512 1.00 87.12 108 SER A CA 1
ATOM 900 C C . SER A 1 108 ? -9.091 3.617 8.060 1.00 87.12 108 SER A C 1
ATOM 902 O O . SER A 1 108 ? -10.140 3.907 7.488 1.00 87.12 108 SER A O 1
ATOM 904 N N . GLY A 1 109 ? -8.688 4.271 9.151 1.00 90.19 109 GLY A N 1
ATOM 905 C CA . GLY A 1 109 ? -9.434 5.379 9.726 1.00 90.19 109 GLY A CA 1
ATOM 906 C C . GLY A 1 109 ? -9.499 6.583 8.794 1.00 90.19 109 GLY A C 1
ATOM 907 O O . GLY A 1 109 ? -10.503 7.289 8.803 1.00 90.19 109 GLY A O 1
ATOM 908 N N . LEU A 1 110 ? -8.490 6.811 7.946 1.00 90.69 110 LEU A N 1
ATOM 909 C CA . LEU A 1 110 ? -8.519 7.908 6.979 1.00 90.69 110 LEU A CA 1
ATOM 910 C C . LEU A 1 110 ? -9.634 7.708 5.951 1.00 90.69 110 LEU A C 1
ATOM 912 O O . LEU A 1 110 ? -10.417 8.628 5.735 1.00 90.69 110 LEU A O 1
ATOM 916 N N . ILE A 1 111 ? -9.760 6.497 5.410 1.00 87.19 111 ILE A N 1
ATOM 917 C CA . ILE A 1 111 ? -10.815 6.118 4.458 1.00 87.19 111 ILE A CA 1
ATOM 918 C C . ILE A 1 111 ? -12.201 6.320 5.093 1.00 87.19 111 ILE A C 1
ATOM 920 O O . ILE A 1 111 ? -13.051 7.037 4.560 1.00 87.19 111 ILE A O 1
ATOM 924 N N . ILE A 1 112 ? -12.409 5.777 6.300 1.00 88.56 112 ILE A N 1
ATOM 925 C CA . ILE A 1 112 ? -13.674 5.924 7.045 1.00 88.56 112 ILE A CA 1
ATOM 926 C C . ILE A 1 112 ? -13.963 7.402 7.350 1.00 88.56 112 ILE A C 1
ATOM 928 O O . ILE A 1 112 ? -15.109 7.849 7.280 1.00 88.56 112 ILE A O 1
ATOM 932 N N . HIS A 1 113 ? -12.934 8.179 7.695 1.00 89.81 113 HIS A N 1
ATOM 933 C CA . HIS A 1 113 ? -13.057 9.604 7.995 1.00 89.81 113 HIS A CA 1
ATOM 934 C C . HIS A 1 113 ? -13.500 10.419 6.776 1.00 89.81 113 HIS A C 1
ATOM 936 O O . HIS A 1 113 ? -14.321 11.328 6.927 1.00 89.81 113 HIS A O 1
ATOM 942 N N . LEU A 1 114 ? -12.978 10.085 5.594 1.00 89.75 114 LEU A N 1
ATOM 943 C CA . LEU A 1 114 ? -13.349 10.696 4.317 1.00 89.75 114 LEU A CA 1
ATOM 944 C C . LEU A 1 114 ? -14.688 10.175 3.771 1.00 89.75 114 LEU A C 1
ATOM 946 O O . LEU A 1 114 ? -15.237 10.781 2.856 1.00 89.75 114 LEU A O 1
ATOM 950 N N . LYS A 1 115 ? -15.267 9.140 4.402 1.00 88.75 115 LYS A N 1
ATOM 951 C CA . LYS A 1 115 ? -16.514 8.468 3.994 1.00 88.75 115 LYS A CA 1
ATOM 952 C C . LYS A 1 115 ? -16.416 7.858 2.594 1.00 88.75 115 LYS A C 1
ATOM 954 O O . LYS A 1 115 ? -17.396 7.858 1.852 1.00 88.75 115 LYS A O 1
ATOM 959 N N . GLU A 1 116 ? -15.232 7.369 2.255 1.00 85.19 116 GLU A N 1
ATOM 960 C CA . GLU A 1 116 ? -14.966 6.698 0.988 1.00 85.19 116 GLU A CA 1
ATOM 961 C C . GLU A 1 116 ? -15.363 5.226 1.096 1.00 85.19 116 GLU A C 1
ATOM 963 O O . GLU A 1 116 ? -15.060 4.558 2.091 1.00 85.19 116 GLU A O 1
ATOM 968 N N . ASP A 1 117 ? -16.067 4.726 0.082 1.00 81.69 117 ASP A N 1
ATOM 969 C CA . ASP A 1 117 ? -16.281 3.293 -0.060 1.00 81.69 117 ASP A CA 1
ATOM 970 C C . ASP A 1 117 ? -15.029 2.679 -0.675 1.00 81.69 117 ASP A C 1
ATOM 972 O O . ASP A 1 117 ? -14.644 2.997 -1.794 1.00 81.69 117 ASP A O 1
ATOM 976 N N . SER A 1 118 ? -14.364 1.827 0.093 1.00 79.69 118 SER A N 1
ATOM 977 C CA . SER A 1 118 ? -13.140 1.162 -0.328 1.00 79.69 118 SER A CA 1
ATOM 978 C C . SER A 1 118 ? -13.339 -0.339 -0.511 1.00 79.69 118 SER A C 1
ATOM 980 O O . SER A 1 118 ? -12.351 -1.066 -0.557 1.00 79.69 118 SER A O 1
ATOM 982 N N . SER A 1 119 ? -14.587 -0.817 -0.563 1.00 81.06 119 SER A N 1
ATOM 983 C CA . SER A 1 119 ? -14.909 -2.244 -0.704 1.00 81.06 119 SER A CA 1
ATOM 984 C C . SER A 1 119 ? -14.409 -2.841 -2.022 1.00 81.06 119 SER A C 1
ATOM 986 O O . SER A 1 119 ? -14.042 -4.014 -2.065 1.00 81.06 119 SER A O 1
ATOM 988 N N . ASP A 1 120 ? -14.294 -2.024 -3.071 1.00 80.62 120 ASP A N 1
ATOM 989 C CA . ASP A 1 120 ? -13.701 -2.447 -4.337 1.00 80.62 120 ASP A C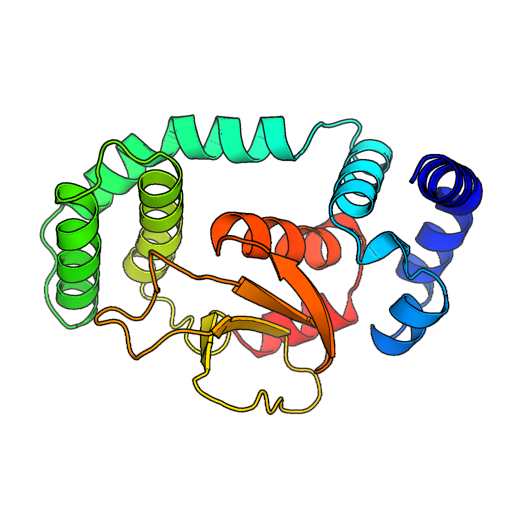A 1
ATOM 990 C C . ASP A 1 120 ? -12.179 -2.591 -4.269 1.00 80.62 120 ASP A C 1
ATOM 992 O O . ASP A 1 120 ? -11.628 -3.495 -4.901 1.00 80.62 120 ASP A O 1
ATOM 996 N N . LEU A 1 121 ? -11.516 -1.758 -3.460 1.00 82.94 121 LEU A N 1
ATOM 997 C CA . LEU A 1 121 ? -10.063 -1.748 -3.303 1.00 82.94 121 LEU A CA 1
ATOM 998 C C . LEU A 1 121 ? -9.571 -2.724 -2.228 1.00 82.94 121 LEU A C 1
ATOM 1000 O O . LEU A 1 121 ? -8.525 -3.335 -2.408 1.00 82.94 121 LEU A O 1
ATOM 1004 N N . PHE A 1 122 ? -10.288 -2.876 -1.116 1.00 84.19 122 PHE A N 1
ATOM 1005 C CA . PHE A 1 122 ? -9.935 -3.755 0.000 1.00 84.19 122 PHE A CA 1
ATOM 1006 C C . PHE A 1 122 ? -10.968 -4.873 0.094 1.00 84.19 122 PHE A C 1
ATOM 1008 O O . PHE A 1 122 ? -12.075 -4.672 0.590 1.00 84.19 122 PHE A O 1
ATOM 1015 N N . ARG A 1 123 ? -10.596 -6.063 -0.380 1.00 85.00 123 ARG A N 1
ATOM 1016 C CA . ARG A 1 123 ? -11.473 -7.236 -0.430 1.00 85.00 123 ARG A CA 1
ATOM 1017 C C . ARG A 1 123 ? -10.999 -8.300 0.552 1.00 85.00 123 ARG A C 1
ATOM 1019 O O . ARG A 1 123 ? -9.803 -8.481 0.768 1.00 85.00 123 ARG A O 1
ATOM 1026 N N . ILE A 1 124 ? -11.941 -9.033 1.127 1.00 80.25 124 ILE A N 1
ATOM 1027 C CA . ILE A 1 124 ? -11.659 -10.200 1.967 1.00 80.25 124 ILE A CA 1
ATOM 1028 C C . ILE A 1 124 ? -12.199 -11.420 1.225 1.00 80.25 124 ILE A C 1
ATOM 1030 O O . ILE A 1 124 ? -13.352 -11.404 0.795 1.00 80.25 124 ILE A O 1
ATOM 1034 N N . CYS A 1 125 ? -11.377 -12.454 1.052 1.00 76.56 125 CYS A N 1
ATOM 1035 C CA . CYS A 1 125 ? -11.786 -13.707 0.422 1.00 76.56 125 CYS A CA 1
ATOM 1036 C C . CYS A 1 125 ? -11.543 -14.901 1.357 1.00 76.56 125 CYS A C 1
ATOM 1038 O O . CYS A 1 125 ? -10.575 -14.904 2.118 1.00 76.56 125 CYS A O 1
ATOM 1040 N N . LYS A 1 126 ? -12.434 -15.900 1.308 1.00 69.25 126 LYS A N 1
ATOM 1041 C CA . LYS A 1 126 ? -12.381 -17.100 2.163 1.00 69.25 126 LYS A CA 1
ATOM 1042 C C . LYS A 1 126 ? -11.765 -18.313 1.461 1.00 69.25 126 LYS A C 1
ATOM 1044 O O . LYS A 1 126 ? -10.966 -19.000 2.082 1.00 69.25 126 LYS A O 1
ATOM 1049 N N . ASP A 1 127 ? -12.069 -18.523 0.178 1.00 68.12 127 ASP A N 1
ATOM 1050 C CA . ASP A 1 127 ? -11.717 -19.763 -0.531 1.00 68.12 127 ASP A CA 1
ATOM 1051 C C . ASP A 1 127 ? -10.966 -19.510 -1.849 1.00 68.12 127 ASP A C 1
ATOM 1053 O O . ASP A 1 127 ? -9.768 -19.772 -1.937 1.00 68.12 127 ASP A O 1
ATOM 1057 N N . GLU A 1 128 ? -11.642 -18.976 -2.872 1.00 66.50 128 GLU A N 1
ATOM 1058 C CA . GLU A 1 128 ? -11.072 -18.787 -4.212 1.00 66.50 128 GLU A CA 1
ATOM 1059 C C . GLU A 1 128 ? -11.100 -17.323 -4.650 1.00 66.50 128 GLU A C 1
ATOM 1061 O O . GLU A 1 128 ? -12.066 -16.593 -4.429 1.00 66.50 128 GLU A O 1
ATOM 1066 N N . MET A 1 129 ? -10.016 -16.884 -5.285 1.00 72.50 129 MET A N 1
ATOM 1067 C CA . MET A 1 129 ? -9.909 -15.533 -5.820 1.00 72.50 129 MET A CA 1
ATOM 1068 C C . MET A 1 129 ? -10.471 -15.502 -7.244 1.00 72.50 129 MET A C 1
ATOM 1070 O O . MET A 1 129 ? -9.844 -16.036 -8.156 1.00 72.50 129 MET A O 1
ATOM 1074 N N . ASP A 1 130 ? -11.622 -14.858 -7.426 1.00 72.81 130 ASP A N 1
ATOM 1075 C CA . ASP A 1 130 ? -12.170 -14.529 -8.743 1.00 72.81 130 ASP A CA 1
ATOM 1076 C C . ASP A 1 130 ? -12.124 -13.009 -8.949 1.00 72.81 130 ASP A C 1
ATOM 1078 O O . ASP A 1 130 ? -12.516 -12.228 -8.071 1.00 72.81 130 ASP A O 1
ATOM 1082 N N . PHE A 1 131 ? -11.602 -12.578 -10.095 1.00 78.12 131 PHE A N 1
ATOM 1083 C CA . PHE A 1 131 ? -11.413 -11.170 -10.421 1.00 78.12 131 PHE A CA 1
ATOM 1084 C C . PHE A 1 131 ? -12.129 -10.841 -11.718 1.00 78.12 131 PHE A C 1
ATOM 1086 O O . PHE A 1 131 ? -11.990 -11.532 -12.722 1.00 78.12 131 PHE A O 1
ATOM 1093 N N . GLN A 1 132 ? -12.855 -9.727 -11.711 1.00 77.19 132 GLN A N 1
ATOM 1094 C CA . GLN A 1 132 ? -13.351 -9.148 -12.952 1.00 77.19 132 GLN A CA 1
ATOM 1095 C C . GLN A 1 132 ? -12.167 -8.632 -13.777 1.00 77.19 132 GLN A C 1
ATOM 1097 O O . GLN A 1 132 ? -11.176 -8.165 -13.204 1.00 77.19 132 GLN A O 1
ATOM 1102 N N . GLU A 1 133 ? -12.288 -8.675 -15.100 1.00 79.31 133 GLU A N 1
ATOM 1103 C CA . GLU A 1 133 ? -11.266 -8.174 -16.022 1.00 79.31 133 GLU A CA 1
ATOM 1104 C C . GLU A 1 133 ? -10.858 -6.737 -15.659 1.00 79.31 133 GLU A C 1
ATOM 1106 O O . GLU A 1 133 ? -11.704 -5.880 -15.392 1.00 79.31 133 GLU A O 1
ATOM 1111 N N . GLY A 1 134 ? -9.550 -6.484 -15.584 1.00 78.44 134 GLY A N 1
ATOM 1112 C CA . GLY A 1 134 ? -9.004 -5.171 -15.246 1.00 78.44 134 GLY A CA 1
ATOM 1113 C C . GLY A 1 134 ? -8.920 -4.852 -13.748 1.00 78.44 134 GLY A C 1
ATOM 1114 O O . GLY A 1 134 ? -8.275 -3.868 -13.402 1.00 78.44 134 GLY A O 1
ATOM 1115 N N . THR A 1 135 ? -9.475 -5.672 -12.844 1.00 85.31 135 THR A N 1
ATOM 1116 C CA . THR A 1 135 ? -9.541 -5.369 -11.395 1.00 85.31 135 THR A CA 1
ATOM 1117 C C . THR A 1 135 ? -8.193 -4.928 -10.809 1.00 85.31 135 THR A C 1
ATOM 1119 O O . THR A 1 135 ? -7.194 -5.641 -10.929 1.00 85.31 135 THR A O 1
ATOM 1122 N N . VAL A 1 136 ? -8.188 -3.798 -10.091 1.00 87.25 136 VAL A N 1
ATOM 1123 C CA . VAL A 1 136 ? -7.126 -3.422 -9.148 1.00 87.25 136 VAL A CA 1
ATOM 1124 C C . VAL A 1 136 ? -7.666 -3.549 -7.726 1.00 87.25 136 VAL A C 1
ATOM 1126 O O . VAL A 1 136 ? -8.670 -2.932 -7.383 1.00 87.25 136 VAL A O 1
ATOM 1129 N N . ALA A 1 137 ? -7.030 -4.382 -6.902 1.00 89.50 137 ALA A N 1
ATOM 1130 C CA . ALA A 1 137 ? -7.482 -4.633 -5.537 1.00 89.50 137 ALA A CA 1
ATOM 1131 C C . ALA A 1 137 ? -6.354 -5.145 -4.635 1.00 89.50 137 ALA A C 1
ATOM 1133 O O . ALA A 1 137 ? -5.360 -5.718 -5.081 1.00 89.50 137 ALA A O 1
ATOM 1134 N N . LEU A 1 138 ? -6.546 -4.974 -3.337 1.00 88.94 138 LEU A N 1
ATOM 1135 C CA . LEU A 1 138 ? -5.828 -5.648 -2.274 1.00 88.94 138 LEU A CA 1
ATOM 1136 C C . LEU A 1 138 ? -6.774 -6.682 -1.662 1.00 88.94 138 LEU A C 1
ATOM 1138 O O . LEU A 1 138 ? -7.887 -6.344 -1.258 1.00 88.94 138 LEU A O 1
ATOM 1142 N N . VAL A 1 139 ? -6.346 -7.939 -1.603 1.00 88.69 139 VAL A N 1
ATOM 1143 C CA . VAL A 1 139 ? -7.208 -9.047 -1.178 1.00 88.69 139 VAL A CA 1
ATOM 1144 C C . VAL A 1 139 ? -6.571 -9.802 -0.027 1.00 88.69 139 VAL A C 1
ATOM 1146 O O . VAL A 1 139 ? -5.521 -10.415 -0.198 1.00 88.69 139 VAL A O 1
ATOM 1149 N N . ALA A 1 140 ? -7.200 -9.777 1.144 1.00 85.94 140 ALA A N 1
ATOM 1150 C CA . ALA A 1 140 ? -6.764 -10.572 2.286 1.00 85.94 140 ALA A CA 1
ATOM 1151 C C . ALA A 1 140 ? -7.510 -11.902 2.363 1.00 85.94 140 ALA A C 1
ATOM 1153 O O . ALA A 1 140 ? -8.725 -11.947 2.167 1.00 85.94 140 ALA A O 1
ATOM 1154 N N . MET A 1 141 ? -6.787 -12.958 2.734 1.00 77.56 141 MET A N 1
ATOM 1155 C CA . MET A 1 141 ? -7.403 -14.224 3.134 1.00 77.56 141 MET A CA 1
ATOM 1156 C C . MET A 1 141 ? -7.691 -14.173 4.631 1.00 77.56 141 MET A C 1
ATOM 1158 O O . MET A 1 141 ? -6.765 -14.228 5.446 1.00 77.56 141 MET A O 1
ATOM 1162 N N . ALA A 1 142 ? -8.960 -13.998 4.989 1.00 71.62 142 ALA A N 1
ATOM 1163 C CA . ALA A 1 142 ? -9.407 -13.943 6.375 1.00 71.62 142 ALA A CA 1
ATOM 1164 C C . ALA A 1 142 ? -10.879 -14.361 6.494 1.00 71.62 142 ALA A C 1
ATOM 1166 O O . ALA A 1 142 ? -11.673 -14.169 5.571 1.00 71.62 142 ALA A O 1
ATOM 1167 N N . ASP A 1 143 ? -11.247 -14.883 7.663 1.00 62.94 143 ASP A N 1
ATOM 1168 C CA . ASP A 1 143 ? -12.650 -14.996 8.057 1.00 62.94 143 ASP A CA 1
ATOM 1169 C C . ASP A 1 143 ? -13.260 -13.593 8.239 1.00 62.94 143 ASP A C 1
ATOM 1171 O O . ASP A 1 143 ? -12.537 -12.624 8.470 1.00 62.94 143 ASP A O 1
ATOM 1175 N N . ASP A 1 144 ? -14.588 -13.467 8.115 1.00 57.53 144 ASP A N 1
ATOM 1176 C CA . ASP A 1 144 ? -15.298 -12.177 8.189 1.00 57.53 144 ASP A CA 1
ATOM 1177 C C . ASP A 1 144 ? -14.874 -11.365 9.422 1.00 57.53 144 ASP A C 1
ATOM 1179 O O . ASP A 1 144 ? -15.122 -11.773 10.559 1.00 57.53 144 ASP A O 1
ATOM 1183 N N . VAL A 1 145 ? -14.271 -10.192 9.199 1.00 57.03 145 VAL A N 1
ATOM 1184 C CA . VAL A 1 145 ? -13.875 -9.290 10.285 1.00 57.03 145 VAL A CA 1
ATOM 1185 C C . VAL A 1 145 ? -14.894 -8.157 10.418 1.00 57.03 145 VAL A C 1
ATOM 1187 O O . VAL A 1 145 ? -15.096 -7.397 9.462 1.00 57.03 145 VAL A O 1
ATOM 1190 N N . PRO A 1 146 ? -15.521 -7.981 11.599 1.00 47.94 146 PRO A N 1
ATOM 1191 C CA . PRO A 1 146 ? -16.379 -6.832 11.870 1.00 47.94 146 PRO A CA 1
ATOM 1192 C C . PRO A 1 146 ? -15.605 -5.524 11.648 1.00 47.94 146 PRO A C 1
ATOM 1194 O O . PRO A 1 146 ? -14.561 -5.308 12.258 1.00 47.94 146 PRO A O 1
ATOM 1197 N N . GLY A 1 147 ? -16.103 -4.655 10.765 1.00 51.91 147 GLY A N 1
ATOM 1198 C CA . GLY A 1 147 ? -15.473 -3.364 10.449 1.00 51.91 147 GLY A CA 1
ATOM 1199 C C . GLY A 1 147 ? -14.679 -3.314 9.137 1.00 51.91 147 GLY A C 1
ATOM 1200 O O . GLY A 1 147 ? -14.230 -2.235 8.757 1.00 51.91 147 GLY A O 1
ATOM 1201 N N . GLY A 1 148 ? -14.559 -4.429 8.405 1.00 54.47 148 GLY A N 1
ATOM 1202 C CA . GLY A 1 148 ? -14.124 -4.449 6.998 1.00 54.47 148 GLY A CA 1
ATOM 1203 C C . GLY A 1 148 ? -12.614 -4.417 6.737 1.00 54.47 148 GLY A C 1
ATOM 1204 O O . GLY A 1 148 ? -12.214 -4.593 5.592 1.00 54.47 148 GLY A O 1
ATOM 1205 N N . VAL A 1 149 ? -11.766 -4.254 7.760 1.00 57.12 149 VAL A N 1
ATOM 1206 C CA . VAL A 1 149 ? -10.306 -4.394 7.617 1.00 57.12 149 VAL A CA 1
ATOM 1207 C C . VAL A 1 149 ? -9.783 -5.422 8.625 1.00 57.12 149 VAL A C 1
ATOM 1209 O O . VAL A 1 149 ? -9.808 -5.157 9.827 1.00 57.12 149 VAL A O 1
ATOM 1212 N N . PRO A 1 150 ? -9.310 -6.598 8.175 1.00 60.34 150 PRO A N 1
ATOM 1213 C CA . PRO A 1 150 ? -8.677 -7.572 9.052 1.00 60.34 150 PRO A CA 1
ATOM 1214 C C . PRO A 1 150 ? -7.352 -7.014 9.583 1.00 60.34 150 PRO A C 1
ATOM 1216 O O . PRO A 1 150 ? -6.446 -6.712 8.808 1.00 60.34 150 PRO A O 1
ATOM 1219 N N . PHE A 1 151 ? -7.243 -6.862 10.906 1.00 57.31 151 PHE A N 1
ATOM 1220 C CA . PHE A 1 151 ? -6.033 -6.355 11.574 1.00 57.31 151 PHE A CA 1
ATOM 1221 C C . PHE A 1 151 ? -4.922 -7.402 11.644 1.00 57.31 151 PHE A C 1
ATOM 1223 O O . PHE A 1 151 ? -3.747 -7.047 11.600 1.00 57.31 151 PHE A O 1
ATOM 1230 N N . SER A 1 152 ? -5.286 -8.688 11.675 1.00 57.28 152 SER A N 1
ATOM 1231 C CA . SER A 1 152 ? -4.371 -9.791 11.403 1.00 57.28 152 SER A CA 1
ATOM 1232 C C . SER A 1 152 ? -4.742 -10.406 10.056 1.00 57.28 152 SER A C 1
ATOM 1234 O O . SER A 1 152 ? -5.851 -10.883 9.833 1.00 57.28 152 SER A O 1
ATOM 1236 N N . THR A 1 153 ? -3.810 -10.340 9.114 1.00 61.12 153 THR A N 1
ATOM 1237 C CA . THR A 1 153 ? -3.921 -11.039 7.832 1.00 61.12 153 THR A CA 1
ATOM 1238 C C . THR A 1 153 ? -2.716 -11.944 7.729 1.00 61.12 153 THR A C 1
ATOM 1240 O O . THR A 1 153 ? -1.599 -11.506 7.987 1.00 61.12 153 THR A O 1
ATOM 1243 N N . GLN A 1 154 ? -2.923 -13.220 7.406 1.00 65.62 154 GLN A N 1
ATOM 1244 C CA . GLN A 1 154 ? -1.791 -14.112 7.143 1.00 65.62 154 GLN A CA 1
ATOM 1245 C C . GLN A 1 154 ? -1.085 -13.698 5.848 1.00 65.62 154 GLN A C 1
ATOM 1247 O O . GLN A 1 154 ? 0.138 -13.782 5.748 1.00 65.62 154 GLN A O 1
ATOM 1252 N N . GLN A 1 155 ? -1.864 -13.223 4.872 1.00 84.25 155 GLN A N 1
ATOM 1253 C CA . GLN A 1 155 ? -1.377 -12.780 3.577 1.00 84.25 155 GLN A CA 1
ATOM 1254 C C . GLN A 1 155 ? -2.371 -11.808 2.930 1.00 84.25 155 GLN A C 1
ATOM 1256 O O . GLN A 1 155 ? -3.584 -12.031 2.962 1.00 84.25 155 GLN A O 1
ATOM 1261 N N . VAL A 1 156 ? -1.841 -10.748 2.322 1.00 88.06 156 VAL A N 1
ATOM 1262 C CA . VAL A 1 156 ? -2.573 -9.803 1.473 1.00 88.06 156 VAL A CA 1
ATOM 1263 C C . VAL A 1 156 ? -2.010 -9.888 0.063 1.00 88.06 156 VAL A C 1
ATOM 1265 O O . VAL A 1 156 ? -0.818 -9.675 -0.152 1.00 88.06 156 VAL A O 1
ATOM 1268 N N . PHE A 1 157 ? -2.857 -10.193 -0.906 1.00 90.75 157 PHE A N 1
ATOM 1269 C CA . PHE A 1 157 ? -2.511 -10.245 -2.318 1.00 90.75 157 PHE A CA 1
ATOM 1270 C C . PHE A 1 157 ? -2.735 -8.892 -2.976 1.00 90.75 157 PHE A C 1
ATOM 1272 O O . PHE A 1 157 ? -3.736 -8.224 -2.728 1.00 90.75 157 PHE A O 1
ATOM 1279 N N . ILE A 1 158 ? -1.803 -8.506 -3.836 1.00 92.19 158 ILE A N 1
ATOM 1280 C CA . ILE A 1 158 ? -1.906 -7.313 -4.669 1.00 92.19 158 ILE A CA 1
ATOM 1281 C C . ILE A 1 158 ? -2.347 -7.777 -6.046 1.00 92.19 158 ILE A C 1
ATOM 1283 O O . ILE A 1 158 ? -1.663 -8.591 -6.673 1.00 92.19 158 ILE A O 1
ATOM 1287 N N . VAL A 1 159 ? -3.483 -7.260 -6.497 1.00 91.31 159 VAL A N 1
ATOM 1288 C CA . VAL A 1 159 ? -4.103 -7.582 -7.777 1.00 91.31 159 VAL A CA 1
ATOM 1289 C C . VAL A 1 159 ? -4.031 -6.349 -8.661 1.00 91.31 159 VAL A C 1
ATOM 1291 O O . VAL A 1 159 ? -4.461 -5.270 -8.254 1.00 91.31 159 VAL A O 1
ATOM 1294 N N . LEU A 1 160 ? -3.459 -6.504 -9.851 1.00 90.06 160 LEU A N 1
ATOM 1295 C CA . LEU A 1 160 ? -3.401 -5.469 -10.878 1.00 90.06 160 LEU A CA 1
ATOM 1296 C C . LEU A 1 160 ? -3.858 -6.078 -12.196 1.00 90.06 160 LEU A C 1
ATOM 1298 O O . LEU A 1 160 ? -3.242 -7.052 -12.622 1.00 90.06 160 LEU A O 1
ATOM 1302 N N . GLU A 1 161 ? -4.870 -5.487 -12.834 1.00 88.50 161 GLU A N 1
ATOM 1303 C CA . GLU A 1 161 ? -5.454 -6.012 -14.076 1.00 88.50 161 GLU A CA 1
ATOM 1304 C C . GLU A 1 161 ? -5.720 -7.516 -13.941 1.00 88.50 161 GLU A C 1
ATOM 1306 O O . GLU A 1 161 ? -5.041 -8.319 -14.576 1.00 88.50 161 GLU A O 1
ATOM 1311 N N . ASP A 1 162 ? -6.599 -7.891 -12.995 1.00 86.12 162 ASP A N 1
ATOM 1312 C CA . ASP A 1 162 ? -7.044 -9.277 -12.729 1.00 86.12 162 ASP A CA 1
ATOM 1313 C C . ASP A 1 162 ? -5.939 -10.296 -12.384 1.00 86.12 162 ASP A C 1
ATOM 1315 O O . ASP A 1 162 ? -6.200 -11.475 -12.144 1.00 86.12 162 ASP A O 1
ATOM 1319 N N . GLN A 1 163 ? -4.695 -9.844 -12.248 1.00 87.25 163 GLN A N 1
ATOM 1320 C CA . GLN A 1 163 ? -3.560 -10.695 -11.940 1.00 87.25 163 GLN A CA 1
ATOM 1321 C C . GLN A 1 163 ? -3.078 -10.477 -10.518 1.00 87.25 163 GLN A C 1
ATOM 1323 O O . GLN A 1 163 ? -2.709 -9.365 -10.140 1.00 87.25 163 GLN A O 1
ATOM 1328 N N . VAL A 1 164 ? -2.920 -11.567 -9.764 1.00 90.94 164 VAL A N 1
ATOM 1329 C CA . VAL A 1 164 ? -2.096 -11.532 -8.552 1.00 90.94 164 VAL A CA 1
ATOM 1330 C C . VAL A 1 164 ? -0.656 -11.250 -8.973 1.00 90.94 164 VAL A C 1
ATOM 1332 O O . VAL A 1 164 ? -0.014 -12.047 -9.668 1.00 90.94 164 VAL A O 1
ATOM 1335 N N . VAL A 1 165 ? -0.156 -10.078 -8.594 1.00 90.88 165 VAL A N 1
ATOM 1336 C CA . VAL A 1 165 ? 1.196 -9.633 -8.935 1.00 90.88 165 VAL A CA 1
ATOM 1337 C C . VAL A 1 165 ? 2.176 -9.863 -7.798 1.00 90.88 165 VAL A C 1
ATOM 1339 O O . VAL A 1 165 ? 3.327 -10.200 -8.045 1.00 90.88 165 VAL A O 1
ATOM 1342 N N . MET A 1 166 ? 1.736 -9.689 -6.554 1.00 91.56 166 MET A N 1
ATOM 1343 C CA . MET A 1 166 ? 2.585 -9.739 -5.366 1.00 91.56 166 MET A CA 1
ATOM 1344 C C . MET A 1 166 ? 1.754 -10.182 -4.162 1.00 91.56 166 MET A C 1
ATOM 1346 O O . MET A 1 166 ? 0.526 -10.107 -4.181 1.00 91.56 166 MET A O 1
ATOM 1350 N N . SER A 1 167 ? 2.426 -10.582 -3.088 1.00 91.00 167 SER A N 1
ATOM 1351 C CA . SER A 1 167 ? 1.795 -10.781 -1.786 1.00 91.00 167 SER A CA 1
ATOM 1352 C C . SER A 1 167 ? 2.592 -10.085 -0.696 1.00 91.00 167 SER A C 1
ATOM 1354 O O . SER A 1 167 ? 3.817 -10.007 -0.792 1.00 91.00 167 SER A O 1
ATOM 1356 N N . SER A 1 168 ? 1.907 -9.653 0.352 1.00 88.75 168 SER A N 1
ATOM 1357 C CA . SER A 1 168 ? 2.499 -9.034 1.526 1.00 88.75 168 SER A CA 1
ATOM 1358 C C . SER A 1 168 ? 1.918 -9.596 2.821 1.00 88.75 168 SER A C 1
ATOM 1360 O O . SER A 1 168 ? 0.898 -10.282 2.814 1.00 88.75 168 SER A O 1
ATOM 1362 N N . THR A 1 169 ? 2.582 -9.309 3.935 1.00 82.94 169 THR A N 1
ATOM 1363 C CA . THR A 1 169 ? 2.197 -9.740 5.285 1.00 82.94 169 THR A CA 1
ATOM 1364 C C . THR A 1 169 ? 1.252 -8.766 5.984 1.00 82.94 169 THR A C 1
ATOM 1366 O O . THR A 1 169 ? 0.739 -9.079 7.052 1.00 82.94 169 THR A O 1
ATOM 1369 N N . SER A 1 170 ? 1.034 -7.573 5.424 1.00 83.06 170 SER A N 1
ATOM 1370 C CA . SER A 1 170 ? 0.103 -6.594 5.986 1.00 83.06 170 SER A CA 1
ATOM 1371 C C . SER A 1 170 ? -0.554 -5.732 4.909 1.00 83.06 170 SER A C 1
ATOM 1373 O O . SER A 1 170 ? 0.003 -5.521 3.828 1.00 83.06 170 SER A O 1
ATOM 1375 N N . TRP A 1 171 ? -1.721 -5.166 5.232 1.00 83.06 171 TRP A N 1
ATOM 1376 C CA . TRP A 1 171 ? -2.401 -4.186 4.379 1.00 83.06 171 TRP A CA 1
ATOM 1377 C C . TRP A 1 171 ? -1.555 -2.952 4.102 1.00 83.06 171 TRP A C 1
ATOM 1379 O O . TRP A 1 171 ? -1.587 -2.422 2.997 1.00 83.06 171 TRP A O 1
ATOM 1389 N N . THR A 1 172 ? -0.796 -2.494 5.099 1.00 86.94 172 THR A N 1
ATOM 1390 C CA . THR A 1 172 ? 0.032 -1.292 4.965 1.00 86.94 172 THR A CA 1
ATOM 1391 C C . THR A 1 172 ? 1.107 -1.516 3.905 1.00 86.94 172 THR A C 1
ATOM 1393 O O . THR A 1 172 ? 1.253 -0.713 2.987 1.00 86.94 172 THR A O 1
ATOM 1396 N N . ASP A 1 173 ? 1.815 -2.638 3.991 1.00 88.50 173 ASP A N 1
ATOM 1397 C CA . ASP A 1 173 ? 2.884 -2.987 3.057 1.00 88.50 173 ASP A CA 1
ATOM 1398 C C . ASP A 1 173 ? 2.324 -3.249 1.649 1.00 88.50 173 ASP A C 1
ATOM 1400 O O . ASP A 1 173 ? 2.894 -2.812 0.646 1.00 88.50 173 ASP A O 1
ATOM 1404 N N . ALA A 1 174 ? 1.167 -3.917 1.568 1.00 89.69 174 ALA A N 1
ATOM 1405 C CA . ALA A 1 174 ? 0.463 -4.146 0.311 1.00 89.69 174 ALA A CA 1
ATOM 1406 C C . ALA A 1 174 ? 0.032 -2.826 -0.353 1.00 89.69 174 ALA A C 1
ATOM 1408 O O . ALA A 1 174 ? 0.236 -2.641 -1.552 1.00 89.69 174 ALA A O 1
ATOM 1409 N N . LEU A 1 175 ? -0.486 -1.873 0.427 1.00 87.44 175 LEU A N 1
ATOM 1410 C CA . LEU A 1 175 ? -0.873 -0.548 -0.054 1.00 87.44 175 LEU A CA 1
ATOM 1411 C C . LEU A 1 175 ? 0.331 0.235 -0.587 1.00 87.44 175 LEU A C 1
ATOM 1413 O O . LEU A 1 175 ? 0.252 0.831 -1.662 1.00 87.44 175 LEU A O 1
ATOM 1417 N N . VAL A 1 176 ? 1.463 0.197 0.120 1.00 87.94 176 VAL A N 1
ATOM 1418 C CA . VAL A 1 176 ? 2.716 0.802 -0.356 1.00 87.94 176 VAL A CA 1
ATOM 1419 C C . VAL A 1 176 ? 3.118 0.195 -1.699 1.00 87.94 176 VAL A C 1
ATOM 1421 O O . VAL A 1 176 ? 3.390 0.924 -2.654 1.00 87.94 176 VAL A O 1
ATOM 1424 N N . CYS A 1 177 ? 3.099 -1.132 -1.804 1.00 88.69 177 CYS A N 1
ATOM 1425 C CA . CYS A 1 177 ? 3.451 -1.834 -3.033 1.00 88.69 177 CYS A CA 1
ATOM 1426 C C . CYS A 1 177 ? 2.455 -1.601 -4.182 1.00 88.69 177 CYS A C 1
ATOM 1428 O O . CYS A 1 177 ? 2.857 -1.699 -5.336 1.00 88.69 177 CYS A O 1
ATOM 1430 N N . LEU A 1 178 ? 1.198 -1.247 -3.898 1.00 87.38 178 LEU A N 1
ATOM 1431 C CA . LEU A 1 178 ? 0.189 -0.909 -4.906 1.00 87.38 178 LEU A CA 1
ATOM 1432 C C . LEU A 1 178 ? 0.344 0.522 -5.450 1.00 87.38 178 LEU A C 1
ATOM 1434 O O . LEU A 1 178 ? 0.320 0.747 -6.661 1.00 87.38 178 LEU A O 1
ATOM 1438 N N . ILE A 1 179 ? 0.521 1.505 -4.563 1.00 78.31 179 ILE A N 1
ATOM 1439 C CA . ILE A 1 179 ? 0.574 2.933 -4.927 1.00 78.31 179 ILE A CA 1
ATOM 1440 C C . ILE A 1 179 ? 1.809 3.242 -5.786 1.00 78.31 179 ILE A C 1
ATOM 1442 O O . ILE A 1 179 ? 1.776 4.120 -6.652 1.00 78.31 179 ILE A O 1
ATOM 1446 N N . LEU A 1 180 ? 2.915 2.532 -5.579 1.00 75.94 180 LEU A N 1
ATOM 1447 C CA . LEU A 1 180 ? 4.185 2.765 -6.269 1.00 75.94 180 LEU A CA 1
ATOM 1448 C C . LEU A 1 180 ? 4.156 2.527 -7.791 1.00 75.94 180 LEU A C 1
ATOM 1450 O O . LEU A 1 180 ? 4.519 3.453 -8.534 1.00 75.94 180 LEU A O 1
ATOM 1454 N N . PRO A 1 181 ? 3.728 1.345 -8.282 1.00 69.00 181 PRO A N 1
ATOM 1455 C CA . PRO A 1 181 ? 3.540 1.096 -9.705 1.00 69.00 181 PRO A CA 1
ATOM 1456 C C . PRO A 1 181 ? 2.688 2.162 -10.391 1.00 69.00 181 PRO A C 1
ATOM 1458 O O . PRO A 1 181 ? 3.046 2.688 -11.450 1.00 69.00 181 PRO A O 1
ATOM 1461 N N . ILE A 1 182 ? 1.604 2.533 -9.716 1.00 69.62 182 ILE A N 1
ATOM 1462 C CA . ILE A 1 182 ? 0.572 3.438 -10.209 1.00 69.62 182 ILE A CA 1
ATOM 1463 C C . ILE A 1 182 ? 1.086 4.882 -10.282 1.00 69.62 182 ILE A C 1
ATOM 1465 O O . ILE A 1 182 ? 0.940 5.551 -11.305 1.00 69.62 182 ILE A O 1
ATOM 1469 N N . THR A 1 183 ? 1.725 5.379 -9.221 1.00 67.44 183 THR A N 1
ATOM 1470 C CA . THR A 1 183 ? 2.065 6.809 -9.096 1.00 67.44 183 THR A CA 1
ATOM 1471 C C . THR A 1 183 ? 3.447 7.177 -9.627 1.00 67.44 183 THR A C 1
ATOM 1473 O O . THR A 1 183 ? 3.644 8.312 -10.069 1.00 67.44 183 THR A O 1
ATOM 1476 N N . LYS A 1 184 ? 4.425 6.261 -9.578 1.00 71.38 184 LYS A N 1
ATOM 1477 C CA . LYS A 1 184 ? 5.831 6.573 -9.897 1.00 71.38 184 LYS A CA 1
ATOM 1478 C C . LYS A 1 184 ? 6.410 5.750 -11.036 1.00 71.38 184 LYS A C 1
ATOM 1480 O O . LYS A 1 184 ? 7.205 6.295 -11.802 1.00 71.38 184 LYS A O 1
ATOM 1485 N N . MET A 1 185 ? 5.988 4.498 -11.212 1.00 68.06 185 MET A N 1
ATOM 1486 C CA . MET A 1 185 ? 6.493 3.674 -12.321 1.00 68.06 185 MET A CA 1
ATOM 1487 C C . MET A 1 185 ? 5.789 3.953 -13.650 1.00 68.06 185 MET A C 1
ATOM 1489 O O . MET A 1 185 ? 6.321 3.597 -14.695 1.00 68.06 185 MET A O 1
ATOM 1493 N N . GLY A 1 186 ? 4.674 4.691 -13.647 1.00 67.19 186 GLY A N 1
ATOM 1494 C CA . GLY A 1 186 ? 3.983 5.109 -14.869 1.00 67.19 186 GLY A CA 1
ATOM 1495 C C . GLY A 1 186 ? 3.149 4.003 -15.511 1.00 67.19 186 GLY A C 1
ATOM 1496 O O . GLY A 1 186 ? 2.932 4.053 -16.718 1.00 67.19 186 GLY A O 1
ATOM 1497 N N . MET A 1 187 ? 2.682 3.033 -14.721 1.00 75.69 187 MET A N 1
ATOM 1498 C CA . MET A 1 187 ? 1.724 2.015 -15.161 1.00 75.69 187 MET A CA 1
ATOM 1499 C C . MET A 1 187 ? 0.339 2.654 -15.317 1.00 75.69 187 MET A C 1
ATOM 1501 O O . MET A 1 187 ? -0.507 2.577 -14.428 1.00 75.69 187 MET A O 1
ATOM 1505 N N . LYS A 1 188 ? 0.141 3.372 -16.431 1.00 75.19 188 LYS A N 1
ATOM 1506 C CA . LYS A 1 188 ? -1.046 4.210 -16.664 1.00 75.19 188 LYS A CA 1
ATOM 1507 C C . LYS A 1 188 ? -2.331 3.393 -16.766 1.00 75.19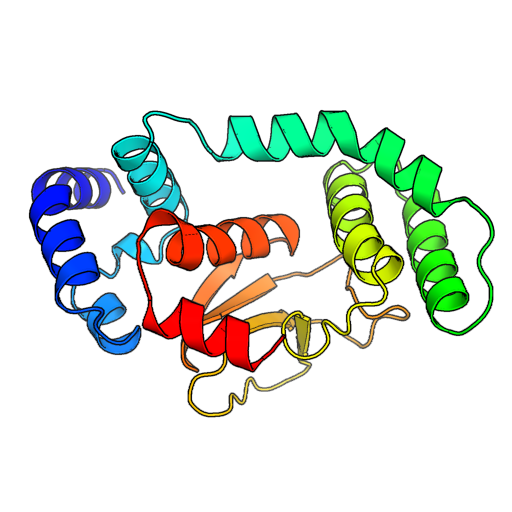 188 LYS A C 1
ATOM 1509 O O . LYS A 1 188 ? -3.353 3.894 -16.324 1.00 75.19 188 LYS A O 1
ATOM 1514 N N . SER A 1 189 ? -2.258 2.170 -17.289 1.00 71.88 189 SER A N 1
ATOM 1515 C CA . SER A 1 189 ? -3.399 1.251 -17.391 1.00 71.88 189 SER A CA 1
ATOM 1516 C C . SER A 1 189 ? -3.972 0.913 -16.006 1.00 71.88 189 SER A C 1
ATOM 1518 O O . SER A 1 189 ? -5.079 1.337 -15.685 1.00 71.88 189 SER A O 1
ATOM 1520 N N . ALA A 1 190 ? -3.167 0.345 -15.101 1.00 67.69 190 ALA A N 1
ATOM 1521 C CA . ALA A 1 190 ? -3.561 0.141 -13.700 1.00 67.69 190 ALA A CA 1
ATOM 1522 C C . ALA A 1 190 ? -4.008 1.438 -12.986 1.00 67.69 190 ALA A C 1
ATOM 1524 O O . ALA A 1 190 ? -4.935 1.428 -12.179 1.00 67.69 190 ALA A O 1
ATOM 1525 N N . ALA A 1 191 ? -3.379 2.580 -13.293 1.00 72.06 191 ALA A N 1
ATOM 1526 C CA . ALA A 1 191 ? -3.770 3.880 -12.742 1.00 72.06 191 ALA A CA 1
ATOM 1527 C C . ALA A 1 191 ? -5.097 4.429 -13.289 1.00 72.06 191 ALA A C 1
ATOM 1529 O O . ALA A 1 191 ? -5.682 5.321 -12.672 1.00 72.06 191 ALA A O 1
ATOM 1530 N N . GLN A 1 192 ? -5.518 3.988 -14.472 1.00 73.50 192 GLN A N 1
ATOM 1531 C CA . GLN A 1 192 ? -6.807 4.321 -15.058 1.00 73.50 192 GLN A CA 1
ATOM 1532 C C . GLN A 1 192 ? -7.889 3.447 -14.433 1.00 73.50 192 GLN A C 1
ATOM 1534 O O . GLN A 1 192 ? -8.867 3.997 -13.943 1.00 73.50 192 GLN A O 1
ATOM 1539 N N . VAL A 1 193 ? -7.662 2.134 -14.335 1.00 73.06 193 VAL A N 1
ATOM 1540 C CA . VAL A 1 193 ? -8.633 1.230 -13.704 1.00 73.06 193 VAL A CA 1
ATOM 1541 C C . VAL A 1 193 ? -8.895 1.629 -12.252 1.00 73.06 193 VAL A C 1
ATOM 1543 O O . VAL A 1 193 ? -10.047 1.801 -11.872 1.00 73.06 193 VAL A O 1
ATOM 1546 N N . LEU A 1 194 ? -7.850 1.915 -11.463 1.00 71.12 194 LEU A N 1
ATOM 1547 C CA . LEU A 1 194 ? -8.039 2.368 -10.080 1.00 71.12 194 LEU A CA 1
ATOM 1548 C C . LEU A 1 194 ? -8.869 3.664 -9.986 1.00 71.12 194 LEU A C 1
ATOM 1550 O O . LEU A 1 194 ? -9.569 3.868 -9.004 1.00 71.12 194 LEU A O 1
ATOM 1554 N N . ARG A 1 195 ? -8.800 4.549 -10.991 1.00 71.81 195 ARG A N 1
ATOM 1555 C CA . ARG A 1 195 ? -9.630 5.767 -11.043 1.00 71.81 195 ARG A CA 1
ATOM 1556 C C . ARG A 1 195 ? -11.068 5.506 -11.460 1.00 71.81 195 ARG A C 1
ATOM 1558 O O . ARG A 1 195 ? -11.923 6.308 -11.131 1.00 71.81 195 ARG A O 1
ATOM 1565 N N . GLU A 1 196 ? -11.313 4.466 -12.242 1.00 72.62 196 GLU A N 1
ATOM 1566 C CA . GLU A 1 196 ? -12.663 4.066 -12.643 1.00 72.62 196 GLU A CA 1
ATOM 1567 C C . GLU A 1 196 ? -13.366 3.276 -11.523 1.00 72.62 196 GLU A C 1
ATOM 1569 O O . GLU A 1 196 ? -14.592 3.230 -11.493 1.00 72.62 196 GLU A O 1
ATOM 1574 N N . GLN A 1 197 ? -12.597 2.694 -10.592 1.00 71.75 197 GLN A N 1
ATOM 1575 C CA . GLN A 1 197 ? -13.085 1.947 -9.426 1.00 71.75 197 GLN A CA 1
ATOM 1576 C C . GLN A 1 197 ? -13.351 2.798 -8.167 1.00 71.75 197 GLN A C 1
ATOM 1578 O O . GLN A 1 197 ? -13.995 2.294 -7.250 1.00 71.75 197 GLN A O 1
ATOM 1583 N N . LEU A 1 198 ? -12.833 4.032 -8.082 1.00 62.66 198 LEU A N 1
ATOM 1584 C CA . LEU A 1 198 ? -12.967 4.942 -6.926 1.00 62.66 198 LEU A CA 1
ATOM 1585 C C . LEU A 1 198 ? -13.840 6.153 -7.272 1.00 62.66 198 LEU A C 1
ATOM 1587 O O . LEU A 1 198 ? -14.669 6.543 -6.420 1.00 62.66 198 LEU A O 1
#